Protein AF-A0A0R1JIG8-F1 (afdb_monomer_lite)

Secondary structure (DSSP, 8-state):
---HHHHHHHHTTSSPPPHHHHHHHHHHTT--HHHHHHHHHTT---PPPPHHHHHHHHHHHHHHHH-TTPPPPHHHHHHHHHHHHH-S---HHHHHHHHHHHTTS-HHHHHHHHHHHHHHHHTTTTSHHHHHHHHHHHHHHHHHHHHTT-HHHHHHHHHHHTTT--SHHHHHHHHHHHHTTSSS-HHHHHHHHHHHHHHHHHTT-HHHHHHHHHHHHHHHHHTT---S--HHHHHHHHHHHHHS-TTHHHHTT--GGGSTTHHHHHTT--GGGGTT------

Sequence (282 aa):
MLSARQAIRVENGTSELKARDLIPILARLGLTPNEFQAQLSNNLSFKPLTAPEILAGQAVLRKLSRWVDWALTSAEIAALKHYALAASALSIQEILQMQLASTRLDPVSGAIVRKRLVRDLQVYQDAPGYREAMFSLITNNAYSEAFAGHVVAAKAAFDQAHQYVHDGYAALQLVFNQALLADSPAGALYQETEPFVFGVWRLGERHLADGLIDNRRHILMGRKIHPRWLPEEIGALARLNASAPPAALPEAGLDWASFPGLREALGTHSLTDYLQAEPKLG

pLDDT: mean 85.27, std 8.9, range [47.66, 97.19]

Structure (mmCIF, N/CA/C/O backbone):
data_AF-A0A0R1JIG8-F1
#
_entry.id   AF-A0A0R1JIG8-F1
#
loop_
_atom_site.group_PDB
_atom_site.id
_atom_site.type_symbol
_atom_site.label_atom_id
_atom_site.label_alt_id
_atom_site.label_comp_id
_atom_site.label_asym_id
_atom_site.label_entity_id
_atom_site.label_seq_id
_atom_site.pdbx_PDB_ins_code
_atom_site.Cartn_x
_atom_site.Cartn_y
_atom_site.Cartn_z
_atom_site.occupancy
_atom_site.B_iso_or_equiv
_atom_site.auth_seq_id
_atom_site.auth_comp_id
_atom_site.auth_asym_id
_atom_site.auth_atom_id
_atom_site.pdbx_PDB_model_num
ATOM 1 N N . MET A 1 1 ? 27.154 -18.199 -24.338 1.00 66.50 1 MET A N 1
ATOM 2 C CA . MET A 1 1 ? 26.913 -16.742 -24.220 1.00 66.50 1 MET A CA 1
ATOM 3 C C . MET A 1 1 ? 27.326 -16.080 -25.521 1.00 66.50 1 MET A C 1
ATOM 5 O O . MET A 1 1 ? 28.308 -16.526 -26.102 1.00 66.50 1 MET A O 1
ATOM 9 N N . LEU A 1 2 ? 26.591 -15.060 -25.972 1.00 79.62 2 LEU A N 1
ATOM 10 C CA . LEU A 1 2 ? 26.942 -14.288 -27.169 1.00 79.62 2 LEU A CA 1
ATOM 11 C C . LEU A 1 2 ? 28.273 -13.549 -26.973 1.00 79.62 2 LEU A C 1
ATOM 13 O O . LEU A 1 2 ? 28.564 -13.070 -25.877 1.00 79.62 2 LEU A O 1
ATOM 17 N N . SER A 1 3 ? 29.062 -13.427 -28.040 1.00 85.50 3 SER A N 1
ATOM 18 C CA . SER A 1 3 ? 30.178 -12.471 -28.073 1.00 85.50 3 SER A CA 1
ATOM 19 C C . SER A 1 3 ? 29.657 -11.028 -28.133 1.00 85.50 3 SER A C 1
ATOM 21 O O . SER A 1 3 ? 28.561 -10.790 -28.640 1.00 85.50 3 SER A O 1
ATOM 23 N N . ALA A 1 4 ? 30.456 -10.049 -27.695 1.00 82.25 4 ALA A N 1
ATOM 24 C CA . ALA A 1 4 ? 30.073 -8.630 -27.729 1.00 82.25 4 ALA A CA 1
ATOM 25 C C . ALA A 1 4 ? 29.650 -8.161 -29.135 1.00 82.25 4 ALA A C 1
ATOM 27 O O . ALA A 1 4 ? 28.634 -7.494 -29.303 1.00 82.25 4 ALA A O 1
ATOM 28 N N . ARG A 1 5 ? 30.377 -8.591 -30.175 1.00 83.75 5 ARG A N 1
ATOM 29 C CA . ARG A 1 5 ? 30.047 -8.269 -31.572 1.00 83.75 5 ARG A CA 1
ATOM 30 C C . ARG A 1 5 ? 28.720 -8.889 -32.022 1.00 83.75 5 ARG A C 1
ATOM 32 O O . ARG A 1 5 ? 28.006 -8.276 -32.807 1.00 83.75 5 ARG A O 1
ATOM 39 N N . GLN A 1 6 ? 28.392 -10.095 -31.557 1.00 82.88 6 GLN A N 1
ATOM 40 C CA . GLN A 1 6 ? 27.105 -10.731 -31.854 1.00 82.88 6 GLN A CA 1
ATOM 41 C C . GLN A 1 6 ? 25.955 -10.062 -31.102 1.00 82.88 6 GLN A C 1
ATOM 43 O O . GLN A 1 6 ? 24.910 -9.861 -31.707 1.00 82.88 6 GLN A O 1
ATOM 48 N N . ALA A 1 7 ? 26.155 -9.669 -29.841 1.00 81.94 7 ALA A N 1
ATOM 49 C CA . ALA A 1 7 ? 25.157 -8.931 -29.066 1.00 81.94 7 ALA A CA 1
ATOM 50 C C . ALA A 1 7 ? 24.771 -7.613 -29.760 1.00 81.94 7 ALA A C 1
ATOM 52 O O . ALA A 1 7 ? 23.600 -7.417 -30.062 1.00 81.94 7 ALA A O 1
ATOM 53 N N . ILE A 1 8 ? 25.759 -6.802 -30.165 1.00 78.12 8 ILE A N 1
ATOM 54 C CA . ILE A 1 8 ? 25.530 -5.554 -30.923 1.00 78.12 8 ILE A CA 1
ATOM 55 C C . ILE A 1 8 ? 24.735 -5.815 -32.209 1.00 78.12 8 ILE A C 1
ATOM 57 O O . ILE A 1 8 ? 23.849 -5.050 -32.584 1.00 78.12 8 ILE A O 1
ATOM 61 N N . ARG A 1 9 ? 25.051 -6.899 -32.928 1.00 80.88 9 ARG A N 1
ATOM 62 C CA . ARG A 1 9 ? 24.343 -7.231 -34.169 1.00 80.88 9 ARG A CA 1
ATOM 63 C C . ARG A 1 9 ? 22.894 -7.643 -33.928 1.00 80.88 9 ARG A C 1
ATOM 65 O O . ARG A 1 9 ? 22.049 -7.272 -34.739 1.00 80.88 9 ARG A O 1
ATOM 72 N N . VAL A 1 10 ? 22.633 -8.397 -32.861 1.00 84.12 10 VAL A N 1
ATOM 73 C CA . VAL A 1 10 ? 21.282 -8.794 -32.442 1.00 84.12 10 VAL A CA 1
ATOM 74 C C . VAL A 1 10 ? 20.471 -7.563 -32.034 1.00 84.12 10 VAL A C 1
ATOM 76 O O . VAL A 1 10 ? 19.366 -7.389 -32.532 1.00 84.12 10 VAL A O 1
ATOM 79 N N . GLU A 1 11 ? 21.037 -6.671 -31.217 1.00 75.88 11 GLU A N 1
ATOM 80 C CA . GLU A 1 11 ? 20.379 -5.428 -30.778 1.00 75.88 11 GLU A CA 1
ATOM 81 C C . GLU A 1 11 ? 20.022 -4.501 -31.950 1.00 75.88 11 GLU A C 1
ATOM 83 O O . GLU A 1 11 ? 18.958 -3.891 -31.956 1.00 75.88 11 GLU A O 1
ATOM 88 N N . ASN A 1 12 ? 20.863 -4.454 -32.988 1.00 78.44 12 ASN A N 1
ATOM 89 C CA . ASN A 1 12 ? 20.604 -3.674 -34.203 1.00 78.44 12 ASN A CA 1
ATOM 90 C C . ASN A 1 12 ? 19.676 -4.374 -35.218 1.00 78.44 12 ASN A C 1
ATOM 92 O O . ASN A 1 12 ? 19.516 -3.879 -36.332 1.00 78.44 12 ASN A O 1
ATOM 96 N N . GLY A 1 13 ? 19.131 -5.556 -34.908 1.00 78.00 13 GLY A N 1
ATOM 97 C CA . GLY A 1 13 ? 18.287 -6.321 -35.838 1.00 78.00 13 GLY A CA 1
ATOM 98 C C . GLY A 1 13 ? 19.031 -6.895 -37.054 1.00 78.00 13 GLY A C 1
ATOM 99 O O . GLY A 1 13 ? 18.414 -7.301 -38.032 1.00 78.00 13 GLY A O 1
ATOM 100 N N . THR A 1 14 ? 20.367 -6.946 -37.013 1.00 84.31 14 THR A N 1
ATOM 101 C CA . THR A 1 14 ? 21.237 -7.402 -38.125 1.00 84.31 14 THR A CA 1
ATOM 102 C C . THR A 1 14 ? 21.712 -8.856 -37.982 1.00 84.31 14 THR A C 1
ATOM 104 O O . THR A 1 14 ? 22.592 -9.325 -38.720 1.00 84.31 14 THR A O 1
ATOM 107 N N . SER A 1 15 ? 21.194 -9.568 -36.981 1.00 84.44 15 SER A N 1
ATOM 108 C CA . SER A 1 15 ? 21.438 -10.988 -36.740 1.00 84.44 15 SER A CA 1
ATOM 109 C C . SER A 1 15 ? 20.243 -11.599 -36.027 1.00 84.44 15 SER A C 1
ATOM 111 O O . SER A 1 15 ? 19.740 -11.027 -35.065 1.00 84.44 15 SER A O 1
ATOM 113 N N . GLU A 1 16 ? 19.850 -12.799 -36.444 1.00 79.81 16 GLU A N 1
ATOM 114 C CA . GLU A 1 16 ? 18.838 -13.576 -35.736 1.00 79.81 16 GLU A CA 1
ATOM 115 C C . GLU A 1 16 ? 19.390 -14.120 -34.415 1.00 79.81 16 GLU A C 1
ATOM 117 O O . GLU A 1 16 ? 20.556 -14.527 -34.318 1.00 79.81 16 GLU A O 1
ATOM 122 N N . LEU A 1 17 ? 18.531 -14.144 -33.397 1.00 81.88 17 LEU A N 1
ATOM 123 C CA . LEU A 1 17 ? 18.808 -14.748 -32.102 1.00 81.88 17 LEU A CA 1
ATOM 124 C C . LEU A 1 17 ? 18.132 -16.120 -32.040 1.00 81.88 17 LEU A C 1
ATOM 126 O O . LEU A 1 17 ? 16.928 -16.242 -32.250 1.00 81.88 17 LEU A O 1
ATOM 130 N N . LYS A 1 18 ? 18.894 -17.174 -31.734 1.00 81.69 18 LYS A N 1
ATOM 131 C CA . LYS A 1 18 ? 18.316 -18.516 -31.581 1.00 81.69 18 LYS A CA 1
ATOM 132 C C . LYS A 1 18 ? 17.452 -18.570 -30.321 1.00 81.69 18 LYS A C 1
ATOM 134 O O . LYS A 1 18 ? 17.869 -18.083 -29.274 1.00 81.69 18 LYS A O 1
ATOM 139 N N . ALA A 1 19 ? 16.321 -19.277 -30.377 1.00 74.00 19 ALA A N 1
ATOM 140 C CA . ALA A 1 19 ? 15.414 -19.442 -29.233 1.00 74.00 19 ALA A CA 1
ATOM 141 C C . ALA A 1 19 ? 16.119 -19.967 -27.961 1.00 74.00 19 ALA A C 1
ATOM 143 O O . ALA A 1 19 ? 15.848 -19.501 -26.858 1.00 74.00 19 ALA A O 1
ATOM 144 N N . ARG A 1 20 ? 17.098 -20.874 -28.118 1.00 80.88 20 ARG A N 1
ATOM 145 C CA . ARG A 1 20 ? 17.917 -21.399 -27.005 1.00 80.88 20 ARG A CA 1
ATOM 146 C C . ARG A 1 20 ? 18.757 -20.332 -26.292 1.00 80.88 20 ARG A C 1
ATOM 148 O O . ARG A 1 20 ? 19.081 -20.491 -25.122 1.00 80.88 20 ARG A O 1
ATOM 155 N N . ASP A 1 21 ? 19.153 -19.288 -27.017 1.00 83.50 21 ASP A N 1
ATOM 156 C CA . ASP A 1 21 ? 20.008 -18.211 -26.523 1.00 83.50 21 ASP A CA 1
ATOM 157 C C . ASP A 1 21 ? 19.160 -17.050 -25.966 1.00 83.50 21 ASP A C 1
ATOM 159 O O . ASP A 1 21 ? 19.649 -16.286 -25.138 1.00 83.50 21 ASP A O 1
ATOM 163 N N . LEU A 1 22 ? 17.876 -16.967 -26.344 1.00 83.75 22 LEU A N 1
ATOM 164 C CA . LEU A 1 22 ? 16.924 -15.963 -25.864 1.00 83.75 22 LEU A CA 1
ATOM 165 C C . LEU A 1 22 ? 16.594 -16.129 -24.375 1.00 83.75 22 LEU A C 1
ATOM 167 O O . LEU A 1 22 ? 16.710 -15.164 -23.627 1.00 83.75 22 LEU A O 1
ATOM 171 N N . ILE A 1 23 ? 16.241 -17.334 -23.913 1.00 83.94 23 ILE A N 1
ATOM 172 C CA . ILE A 1 23 ? 15.823 -17.539 -22.511 1.00 83.94 23 ILE A CA 1
ATOM 173 C C . ILE A 1 23 ? 16.905 -17.112 -21.498 1.00 83.94 23 ILE A C 1
ATOM 175 O O . ILE A 1 23 ? 16.584 -16.356 -20.579 1.00 83.94 23 ILE A O 1
ATOM 179 N N . PRO A 1 24 ? 18.191 -17.491 -21.650 1.00 83.12 24 PRO A N 1
ATOM 180 C CA . PRO A 1 24 ? 19.246 -17.021 -20.750 1.00 83.12 24 PRO A CA 1
ATOM 181 C C . PRO A 1 24 ? 19.479 -15.504 -20.788 1.00 83.12 24 PRO A C 1
ATOM 183 O O . PRO A 1 24 ? 19.956 -14.941 -19.803 1.00 83.12 24 PRO A O 1
ATOM 186 N N . ILE A 1 25 ? 19.187 -14.842 -21.913 1.00 83.31 25 ILE A N 1
ATOM 187 C CA . ILE A 1 25 ? 19.275 -13.380 -22.034 1.00 83.31 25 ILE A CA 1
ATOM 188 C C . ILE A 1 25 ? 18.121 -12.733 -21.272 1.00 83.31 25 ILE A C 1
ATOM 190 O O . ILE A 1 25 ? 18.372 -11.869 -20.436 1.00 83.31 25 ILE A O 1
ATOM 194 N N . LEU A 1 26 ? 16.888 -13.201 -21.483 1.00 81.75 26 LEU A N 1
ATOM 195 C CA . LEU A 1 26 ? 15.710 -12.711 -20.765 1.00 81.75 26 LEU A CA 1
ATOM 196 C C . LEU A 1 26 ? 15.874 -12.862 -19.247 1.00 81.75 26 LEU A C 1
ATOM 198 O O . LEU A 1 26 ? 15.679 -11.898 -18.514 1.00 81.75 26 LEU A O 1
ATOM 202 N N . ALA A 1 27 ? 16.379 -14.009 -18.782 1.00 78.62 27 ALA A N 1
ATOM 203 C CA . ALA A 1 27 ? 16.652 -14.238 -17.363 1.00 78.62 27 ALA A CA 1
ATOM 204 C C . ALA A 1 27 ? 17.642 -13.220 -16.763 1.00 78.62 27 ALA A C 1
ATOM 206 O O . ALA A 1 27 ? 17.489 -12.811 -15.616 1.00 78.62 27 ALA A O 1
ATOM 207 N N . ARG A 1 28 ? 18.649 -12.772 -17.527 1.00 75.00 28 ARG A N 1
ATOM 208 C CA . ARG A 1 28 ? 19.587 -11.726 -17.071 1.00 75.00 28 ARG A CA 1
ATOM 209 C C . ARG A 1 28 ? 18.993 -10.334 -17.061 1.00 75.00 28 ARG A C 1
ATOM 211 O O . ARG A 1 28 ? 19.438 -9.502 -16.280 1.00 75.00 28 ARG A O 1
ATOM 218 N N . LEU A 1 29 ? 18.034 -10.094 -17.943 1.00 72.50 29 LEU A N 1
ATOM 219 C CA . LEU A 1 29 ? 17.264 -8.861 -17.986 1.00 72.50 29 LEU A CA 1
ATOM 220 C C . LEU A 1 29 ? 16.134 -8.860 -16.944 1.00 72.50 29 LEU A C 1
ATOM 222 O O . LEU A 1 29 ? 15.432 -7.864 -16.827 1.00 72.50 29 LEU A O 1
ATOM 226 N N . GLY A 1 30 ? 15.955 -9.953 -16.189 1.00 71.44 30 GLY A N 1
ATOM 227 C CA . GLY A 1 30 ? 14.846 -10.094 -15.247 1.00 71.44 30 GLY A CA 1
ATOM 228 C C . GLY A 1 30 ? 13.483 -10.138 -15.941 1.00 71.44 30 GLY A C 1
ATOM 229 O O . GLY A 1 30 ? 12.494 -9.725 -15.347 1.00 71.44 30 GLY A O 1
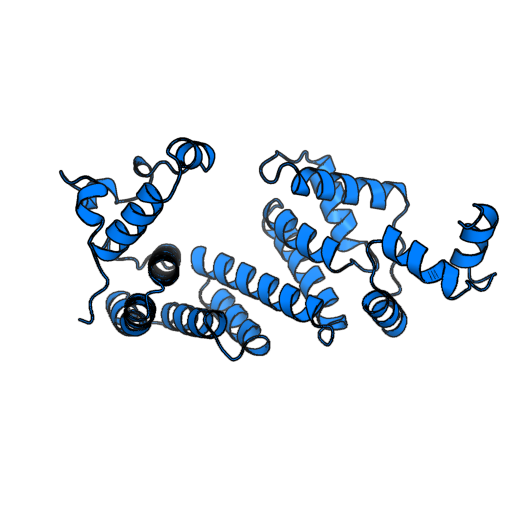ATOM 230 N N . LEU A 1 31 ? 13.442 -10.595 -17.197 1.00 73.75 31 LEU A N 1
ATOM 231 C CA . LEU A 1 31 ? 12.231 -10.728 -18.001 1.00 73.75 31 LEU A CA 1
ATOM 232 C C . LEU A 1 31 ? 11.863 -12.202 -18.167 1.00 73.75 31 LEU A C 1
ATOM 234 O O . LEU A 1 31 ? 12.701 -13.060 -18.454 1.00 73.75 31 LEU A O 1
ATOM 238 N N . THR A 1 32 ? 10.581 -12.496 -18.042 1.00 77.81 32 THR A N 1
ATOM 239 C CA . THR A 1 32 ? 9.978 -13.768 -18.428 1.00 77.81 32 THR A CA 1
ATOM 240 C C . THR A 1 32 ? 9.659 -13.777 -19.929 1.00 77.81 32 THR A C 1
ATOM 242 O O . THR A 1 32 ? 9.512 -12.721 -20.552 1.00 77.81 32 THR A O 1
ATOM 245 N N . PRO A 1 33 ? 9.507 -14.961 -20.553 1.00 81.12 33 PRO A N 1
ATOM 246 C CA . PRO A 1 33 ? 9.085 -15.049 -21.952 1.00 81.12 33 PRO A CA 1
ATOM 247 C C . PRO A 1 33 ? 7.748 -14.349 -22.231 1.00 81.12 33 PRO A C 1
ATOM 249 O O . PRO A 1 33 ? 7.607 -13.700 -23.264 1.00 81.12 33 PRO A O 1
ATOM 252 N N . ASN A 1 34 ? 6.794 -14.431 -21.298 1.00 76.81 34 ASN A N 1
ATOM 253 C CA . ASN A 1 34 ? 5.486 -13.786 -21.432 1.00 76.81 34 ASN A CA 1
ATOM 254 C C . ASN A 1 34 ? 5.606 -12.257 -21.397 1.00 76.81 34 ASN A C 1
ATOM 256 O O . ASN A 1 34 ? 4.983 -11.580 -22.209 1.00 76.81 34 ASN A O 1
ATOM 260 N N . GLU A 1 35 ? 6.445 -11.719 -20.508 1.00 73.81 35 GLU A N 1
ATOM 261 C CA . GLU A 1 35 ? 6.748 -10.283 -20.454 1.00 73.81 35 GLU A CA 1
ATOM 262 C C . GLU A 1 35 ? 7.384 -9.791 -21.746 1.00 73.81 35 GLU A C 1
ATOM 264 O O . GLU A 1 35 ? 6.956 -8.787 -22.308 1.00 73.81 35 GLU A O 1
ATOM 269 N N . PHE A 1 36 ? 8.374 -10.526 -22.247 1.00 79.75 36 PHE A N 1
ATOM 270 C CA . PHE A 1 36 ? 9.049 -10.187 -23.492 1.00 79.75 36 PHE A CA 1
ATOM 271 C C . PHE A 1 36 ? 8.088 -10.205 -24.690 1.00 79.75 36 PHE A C 1
ATOM 273 O O . PHE A 1 36 ? 8.064 -9.262 -25.481 1.00 79.75 36 PHE A O 1
ATOM 280 N N . GLN A 1 37 ? 7.249 -11.239 -24.799 1.00 78.50 37 GLN A N 1
ATOM 281 C CA . GLN A 1 37 ? 6.212 -11.341 -25.829 1.00 78.50 37 GLN A CA 1
ATOM 282 C C . GLN A 1 37 ? 5.239 -10.157 -25.758 1.00 78.50 37 GLN A C 1
ATOM 284 O O . GLN A 1 37 ? 4.884 -9.572 -26.786 1.00 78.50 37 GLN A O 1
ATOM 289 N N . ALA A 1 38 ? 4.813 -9.789 -24.551 1.00 73.19 38 ALA A N 1
ATOM 290 C CA . ALA A 1 38 ? 3.875 -8.699 -24.357 1.00 73.19 38 ALA A CA 1
ATOM 291 C C . ALA A 1 38 ? 4.517 -7.334 -24.661 1.00 73.19 38 ALA A C 1
ATOM 293 O O . ALA A 1 38 ? 3.883 -6.494 -25.298 1.00 73.19 38 ALA A O 1
ATOM 294 N N . GLN A 1 39 ? 5.783 -7.119 -24.286 1.00 74.81 39 GLN A N 1
ATOM 295 C CA . GLN A 1 39 ? 6.545 -5.909 -24.624 1.00 74.81 39 GLN A CA 1
ATOM 296 C C . GLN A 1 39 ? 6.718 -5.748 -26.140 1.00 74.81 39 GLN A C 1
ATOM 298 O O . GLN A 1 39 ? 6.481 -4.663 -26.671 1.00 74.81 39 GLN A O 1
ATOM 303 N N . LEU A 1 40 ? 7.069 -6.831 -26.845 1.00 75.94 40 LEU A N 1
ATOM 304 C CA . LEU A 1 40 ? 7.179 -6.841 -28.307 1.00 75.94 40 LEU A CA 1
ATOM 305 C C . LEU A 1 40 ? 5.850 -6.502 -28.989 1.00 75.94 40 LEU A C 1
ATOM 307 O O . LEU A 1 40 ? 5.821 -5.713 -29.928 1.00 75.94 40 LEU A O 1
ATOM 311 N N . SER A 1 41 ? 4.746 -7.078 -28.508 1.00 73.69 41 SER A N 1
ATOM 312 C CA . SER A 1 41 ? 3.421 -6.918 -29.126 1.00 73.69 41 SER A CA 1
ATOM 313 C C . SER A 1 41 ? 2.871 -5.492 -29.008 1.00 73.69 41 SER A C 1
ATOM 315 O O . SER A 1 41 ? 2.057 -5.078 -29.828 1.00 73.69 41 SER A O 1
ATOM 317 N N . ASN A 1 42 ? 3.328 -4.730 -28.011 1.00 69.50 42 ASN A N 1
ATOM 318 C CA . ASN A 1 42 ? 2.818 -3.394 -27.709 1.00 69.50 42 ASN A CA 1
ATOM 319 C C . ASN A 1 42 ? 3.669 -2.242 -28.276 1.00 69.50 42 ASN A C 1
ATOM 321 O O . ASN A 1 42 ? 3.362 -1.084 -27.999 1.00 69.50 42 ASN A O 1
ATOM 325 N N . ASN A 1 43 ? 4.703 -2.527 -29.087 1.00 61.34 43 ASN A N 1
ATOM 326 C CA . ASN A 1 43 ? 5.483 -1.538 -29.857 1.00 61.34 43 ASN A CA 1
ATOM 327 C C . ASN A 1 43 ? 5.843 -0.258 -29.071 1.00 61.34 43 ASN A C 1
ATOM 329 O O . ASN A 1 43 ? 5.704 0.865 -29.565 1.00 61.34 43 ASN A O 1
ATOM 333 N N . LEU A 1 44 ? 6.310 -0.415 -27.829 1.00 59.22 44 LEU A N 1
ATOM 334 C CA . LEU A 1 44 ? 6.680 0.712 -26.974 1.00 59.22 44 LEU A CA 1
ATOM 335 C C . LEU A 1 44 ? 7.982 1.358 -27.473 1.00 59.22 44 LEU A C 1
ATOM 337 O O . LEU A 1 44 ? 9.082 1.057 -27.013 1.00 59.22 44 LEU A O 1
ATOM 341 N N . SER A 1 45 ? 7.849 2.259 -28.445 1.00 47.66 45 SER A N 1
ATOM 342 C CA . SER A 1 45 ? 8.950 3.041 -28.996 1.00 47.66 45 SER A CA 1
ATOM 343 C C . SER A 1 45 ? 9.209 4.253 -28.101 1.00 47.66 45 SER A C 1
ATOM 345 O O . SER A 1 45 ? 8.551 5.286 -28.218 1.00 47.66 45 SER A O 1
ATOM 347 N N . PHE A 1 46 ? 10.179 4.133 -27.199 1.00 54.12 46 PHE A N 1
ATOM 348 C CA . PHE A 1 46 ? 10.674 5.247 -26.389 1.00 54.12 46 PHE A CA 1
ATOM 349 C C . PHE A 1 46 ? 12.162 5.463 -26.630 1.00 54.12 46 PHE A C 1
ATOM 351 O O . PHE A 1 46 ? 12.872 4.559 -27.068 1.00 54.12 46 PHE A O 1
ATOM 358 N N . LYS A 1 47 ? 12.638 6.677 -26.333 1.00 60.16 47 LYS A N 1
ATOM 359 C CA . LYS A 1 47 ? 14.065 6.995 -26.381 1.00 60.16 47 LYS A CA 1
ATOM 360 C C . LYS A 1 47 ? 14.802 6.039 -25.431 1.00 60.16 47 LYS A C 1
ATOM 362 O O . LYS A 1 47 ? 14.538 6.100 -24.232 1.00 60.16 47 LYS A O 1
ATOM 367 N N . PRO A 1 48 ? 15.697 5.171 -25.931 1.00 66.75 48 PRO A N 1
ATOM 368 C CA . PRO A 1 48 ? 16.402 4.237 -25.073 1.00 66.75 48 PRO A CA 1
ATOM 369 C C . PRO A 1 48 ? 17.284 5.017 -24.098 1.00 66.75 48 PRO A C 1
ATOM 371 O O . PRO A 1 48 ? 18.007 5.937 -24.493 1.00 66.75 48 PRO A O 1
ATOM 374 N N . LEU A 1 49 ? 17.202 4.649 -22.822 1.00 75.75 49 LEU A N 1
ATOM 375 C CA . LEU A 1 49 ? 18.165 5.086 -21.823 1.00 75.75 49 LEU A CA 1
ATOM 376 C C . LEU A 1 49 ? 19.557 4.576 -22.204 1.00 75.75 49 LEU A C 1
ATOM 378 O O . LEU A 1 49 ? 19.721 3.463 -22.707 1.00 75.75 49 LEU A O 1
ATOM 382 N N . THR A 1 50 ? 20.575 5.383 -21.937 1.00 80.75 50 THR A N 1
ATOM 383 C CA . THR A 1 50 ? 21.967 4.950 -22.043 1.00 80.75 50 THR A CA 1
ATOM 384 C C . THR A 1 50 ? 22.292 3.945 -20.932 1.00 80.75 50 THR A C 1
ATOM 386 O O . THR A 1 50 ? 21.696 3.969 -19.852 1.00 80.75 50 THR A O 1
ATOM 389 N N . ALA A 1 51 ? 23.275 3.068 -21.159 1.00 78.50 51 ALA A N 1
ATOM 390 C CA . ALA A 1 51 ? 23.696 2.094 -20.147 1.00 78.50 51 ALA A CA 1
ATOM 391 C C . ALA A 1 51 ? 24.049 2.732 -18.780 1.00 78.50 51 ALA A C 1
ATOM 393 O O . ALA A 1 51 ? 23.628 2.184 -17.761 1.00 78.50 51 ALA A O 1
ATOM 394 N N . PRO A 1 52 ? 24.737 3.892 -18.705 1.00 85.62 52 PRO A N 1
ATOM 395 C CA . PRO A 1 52 ? 24.960 4.580 -17.433 1.00 85.62 52 PRO A CA 1
ATOM 396 C C . PRO A 1 52 ? 23.671 5.001 -16.716 1.00 85.62 52 PRO A C 1
ATOM 398 O O . PRO A 1 52 ? 23.581 4.857 -15.499 1.00 85.62 52 PRO A O 1
ATOM 401 N N . GLU A 1 53 ? 22.663 5.485 -17.448 1.00 85.25 53 GLU A N 1
ATOM 402 C CA . GLU A 1 53 ? 21.381 5.905 -16.865 1.00 85.25 53 GLU A CA 1
ATOM 403 C C . GLU A 1 53 ? 20.597 4.709 -16.309 1.00 85.25 53 GLU A C 1
ATOM 405 O O . GLU A 1 53 ? 20.055 4.787 -15.204 1.00 85.25 53 GLU A O 1
ATOM 410 N N . ILE A 1 54 ? 20.599 3.580 -17.029 1.00 82.69 54 ILE A N 1
ATOM 411 C CA . ILE A 1 54 ? 20.006 2.318 -16.559 1.00 82.69 54 ILE A CA 1
ATOM 412 C C . ILE A 1 54 ? 20.708 1.851 -15.281 1.00 82.69 54 ILE A C 1
ATOM 414 O O . ILE A 1 54 ? 20.061 1.566 -14.273 1.00 82.69 54 ILE A O 1
ATOM 418 N N . LEU A 1 55 ? 22.044 1.810 -15.296 1.00 84.75 55 LEU A N 1
ATOM 419 C CA . LEU A 1 55 ? 22.836 1.353 -14.156 1.00 84.75 55 LEU A CA 1
ATOM 420 C C . LEU A 1 55 ? 22.631 2.231 -12.919 1.00 84.75 55 LEU A C 1
ATOM 422 O O . LEU A 1 55 ? 22.560 1.689 -11.815 1.00 84.75 55 LEU A O 1
ATOM 426 N N . ALA A 1 56 ? 22.509 3.549 -13.092 1.00 87.88 56 ALA A N 1
ATOM 427 C CA . ALA A 1 56 ? 22.247 4.479 -12.000 1.00 87.88 56 ALA A CA 1
ATOM 428 C C . ALA A 1 56 ? 20.883 4.212 -11.344 1.00 87.88 56 ALA A C 1
ATOM 430 O O . ALA A 1 56 ? 20.821 4.027 -10.129 1.00 87.88 56 ALA A O 1
ATOM 431 N N . GLY A 1 57 ? 19.808 4.106 -12.134 1.00 87.81 57 GLY A N 1
ATOM 432 C CA . GLY A 1 57 ? 18.472 3.787 -11.618 1.00 87.81 57 GLY A CA 1
ATOM 433 C C . GLY A 1 57 ? 18.423 2.432 -10.910 1.00 87.81 57 GLY A C 1
ATOM 434 O O . GLY A 1 57 ? 17.975 2.329 -9.766 1.00 87.81 57 GLY A O 1
ATOM 435 N N . GLN A 1 58 ? 18.980 1.395 -11.540 1.00 86.56 58 GLN A N 1
ATOM 436 C CA . GLN A 1 58 ? 19.032 0.054 -10.957 1.00 86.56 58 GLN A CA 1
ATOM 437 C C . GLN A 1 58 ? 19.906 -0.023 -9.698 1.00 86.56 58 GLN A C 1
ATOM 439 O O . GLN A 1 58 ? 19.626 -0.824 -8.807 1.00 86.56 58 GLN A O 1
ATOM 444 N N . ALA A 1 59 ? 20.969 0.780 -9.589 1.00 87.25 59 ALA A N 1
ATOM 445 C CA . ALA A 1 59 ? 21.776 0.841 -8.373 1.00 87.25 59 ALA A CA 1
ATOM 446 C C . ALA A 1 59 ? 20.962 1.375 -7.187 1.00 87.25 59 ALA A C 1
ATOM 448 O O . ALA A 1 59 ? 21.044 0.802 -6.100 1.00 87.25 59 ALA A O 1
ATOM 449 N N . VAL A 1 60 ? 20.129 2.398 -7.409 1.00 88.56 60 VAL A N 1
ATOM 450 C CA . VAL A 1 60 ? 19.222 2.932 -6.382 1.00 88.56 60 VAL A CA 1
ATOM 451 C C . VAL A 1 60 ? 18.165 1.898 -5.992 1.00 88.56 60 VAL A C 1
ATOM 453 O O . VAL A 1 60 ? 17.972 1.648 -4.804 1.00 88.56 60 VAL A O 1
ATOM 456 N N . LEU A 1 61 ? 17.535 1.227 -6.963 1.00 87.62 61 LEU A N 1
ATOM 457 C CA . LEU A 1 61 ? 16.564 0.161 -6.676 1.00 87.62 61 LEU A CA 1
ATOM 458 C C . LEU A 1 61 ? 17.195 -0.998 -5.887 1.00 87.62 61 LEU A C 1
ATOM 460 O O . LEU A 1 61 ? 16.623 -1.464 -4.901 1.00 87.62 61 LEU A O 1
ATOM 464 N N . ARG A 1 62 ? 18.415 -1.422 -6.247 1.00 85.31 62 ARG A N 1
ATOM 465 C CA . ARG A 1 62 ? 19.162 -2.446 -5.496 1.00 85.31 62 ARG A CA 1
ATOM 466 C C . ARG A 1 62 ? 19.500 -1.994 -4.077 1.00 85.31 62 ARG A C 1
ATOM 468 O O . ARG A 1 62 ? 19.384 -2.798 -3.155 1.00 85.31 62 ARG A O 1
ATOM 475 N N . LYS A 1 63 ? 19.897 -0.733 -3.888 1.00 85.25 63 LYS A N 1
ATOM 476 C CA . LYS A 1 63 ? 20.143 -0.149 -2.562 1.00 85.25 63 LYS A CA 1
ATOM 477 C C . LYS A 1 63 ? 18.885 -0.240 -1.696 1.00 85.25 63 LYS A C 1
ATOM 479 O O . LYS A 1 63 ? 18.952 -0.803 -0.609 1.00 85.25 63 LYS A O 1
ATOM 484 N N . LEU A 1 64 ? 17.741 0.204 -2.216 1.00 84.19 64 LEU A N 1
ATOM 485 C CA . LEU A 1 64 ? 16.458 0.156 -1.506 1.00 84.19 64 LEU A CA 1
ATOM 486 C C . LEU A 1 64 ? 15.970 -1.273 -1.238 1.00 84.19 64 LEU A C 1
ATOM 488 O O . LEU A 1 64 ? 15.376 -1.523 -0.199 1.00 84.19 64 LEU A O 1
ATOM 492 N N . SER A 1 65 ? 16.264 -2.231 -2.123 1.00 79.62 65 SER A N 1
ATOM 493 C CA . SER A 1 65 ? 15.924 -3.644 -1.886 1.00 79.62 65 SER A CA 1
ATOM 494 C C . SER A 1 65 ? 16.697 -4.279 -0.723 1.00 79.62 65 SER A C 1
ATOM 496 O O . SER A 1 65 ? 16.264 -5.291 -0.183 1.00 79.62 65 SER A O 1
ATOM 498 N N . ARG A 1 66 ? 17.853 -3.708 -0.353 1.00 80.75 66 ARG A N 1
ATOM 499 C CA . ARG A 1 66 ? 18.687 -4.178 0.764 1.00 80.75 66 ARG A CA 1
ATOM 500 C C . ARG A 1 66 ? 18.461 -3.373 2.038 1.00 80.75 66 ARG A C 1
ATOM 502 O O . ARG A 1 66 ? 18.512 -3.944 3.120 1.00 80.75 66 ARG A O 1
ATOM 509 N N . TRP A 1 67 ? 18.227 -2.072 1.897 1.00 80.75 67 TRP A N 1
ATOM 510 C CA . TRP A 1 67 ? 18.057 -1.125 2.995 1.00 80.75 67 TRP A CA 1
ATOM 511 C C . TRP A 1 67 ? 16.898 -0.182 2.657 1.00 80.75 67 TRP A C 1
ATOM 513 O O . TRP A 1 67 ? 17.089 0.865 2.034 1.00 80.75 67 TRP A O 1
ATOM 523 N N . VAL A 1 68 ? 15.681 -0.603 3.010 1.00 75.88 68 VAL A N 1
ATOM 524 C CA . VAL A 1 68 ? 14.421 0.064 2.624 1.00 75.88 68 VAL A CA 1
ATOM 525 C C . VAL A 1 68 ? 14.319 1.486 3.190 1.00 75.88 68 VAL A C 1
ATOM 527 O O . VAL A 1 68 ? 13.754 2.381 2.561 1.00 75.88 68 VAL A O 1
ATOM 530 N N . ASP A 1 69 ? 14.894 1.708 4.365 1.00 74.00 69 ASP A N 1
ATOM 531 C CA . ASP A 1 69 ? 14.863 2.947 5.138 1.00 74.00 69 ASP A CA 1
ATOM 532 C C . ASP A 1 69 ? 16.021 3.908 4.820 1.00 74.00 69 ASP A C 1
ATOM 534 O O . ASP A 1 69 ? 15.968 5.086 5.189 1.00 74.00 69 ASP A O 1
ATOM 538 N N . TRP A 1 70 ? 17.038 3.453 4.080 1.00 81.00 70 TRP A N 1
ATOM 539 C CA . TRP A 1 70 ? 18.249 4.233 3.836 1.00 81.00 70 TRP A CA 1
ATOM 540 C C . TRP A 1 70 ? 17.954 5.559 3.119 1.00 81.00 70 TRP A C 1
ATOM 542 O O . TRP A 1 70 ? 17.168 5.636 2.168 1.00 81.00 70 TRP A O 1
ATOM 552 N N . ALA A 1 71 ? 18.614 6.631 3.561 1.00 83.88 71 ALA A N 1
ATOM 553 C CA . ALA A 1 71 ? 18.427 7.963 2.997 1.00 83.88 71 ALA A CA 1
ATOM 554 C C . ALA A 1 71 ? 18.925 8.047 1.541 1.00 83.88 71 ALA A C 1
ATOM 556 O O . ALA A 1 71 ? 20.041 7.628 1.212 1.00 83.88 71 ALA A O 1
ATOM 557 N N . LEU A 1 72 ? 18.104 8.621 0.662 1.00 86.62 72 LEU A N 1
ATOM 558 C CA . LEU A 1 72 ? 18.479 8.875 -0.726 1.00 86.62 72 LEU A CA 1
ATOM 559 C C . LEU A 1 72 ? 19.079 10.275 -0.864 1.00 86.62 72 LEU A C 1
ATOM 561 O O . LEU A 1 72 ? 18.531 11.254 -0.364 1.00 86.62 72 LEU A O 1
ATOM 565 N N . THR A 1 73 ? 20.199 10.373 -1.571 1.00 90.81 73 THR A N 1
ATOM 566 C CA . THR A 1 73 ? 20.786 11.657 -1.969 1.00 90.81 73 THR A CA 1
ATOM 567 C C . THR A 1 73 ? 19.975 12.298 -3.099 1.00 90.81 73 THR A C 1
ATOM 569 O O . THR A 1 73 ? 19.279 11.610 -3.848 1.00 90.81 73 THR A O 1
ATOM 572 N N . SER A 1 74 ? 20.117 13.611 -3.305 1.00 90.44 74 SER A N 1
ATOM 573 C CA . SER A 1 74 ? 19.446 14.314 -4.412 1.00 90.44 74 SER A CA 1
ATOM 574 C C . SER A 1 74 ? 19.791 13.731 -5.790 1.00 90.44 74 SER A C 1
ATOM 576 O O . SER A 1 74 ? 18.937 13.690 -6.673 1.00 90.44 74 SER A O 1
ATOM 578 N N . ALA A 1 75 ? 21.022 13.239 -5.970 1.00 90.38 75 ALA A N 1
ATOM 579 C CA . ALA A 1 75 ? 21.452 12.581 -7.203 1.00 90.38 75 ALA A CA 1
ATOM 580 C C . ALA A 1 75 ? 20.766 11.219 -7.400 1.00 90.38 75 ALA A C 1
ATOM 582 O O . ALA A 1 75 ? 20.334 10.905 -8.507 1.00 90.38 75 ALA A O 1
ATOM 583 N N . GLU A 1 76 ? 20.612 10.432 -6.332 1.00 90.44 76 GLU A N 1
ATOM 584 C CA . GLU A 1 76 ? 19.895 9.150 -6.373 1.00 90.44 76 GLU A CA 1
ATOM 585 C C . GLU A 1 76 ? 18.401 9.350 -6.656 1.00 90.44 76 GLU A C 1
ATOM 587 O O . GLU A 1 76 ? 17.831 8.623 -7.467 1.00 90.44 76 GLU A O 1
ATOM 592 N N . ILE A 1 77 ? 17.782 10.374 -6.060 1.00 90.44 77 ILE A N 1
ATOM 593 C CA . ILE A 1 77 ? 16.391 10.761 -6.339 1.00 90.44 77 ILE A CA 1
ATOM 594 C C . ILE A 1 77 ? 16.226 11.143 -7.817 1.00 90.44 77 ILE A C 1
ATOM 596 O O . ILE A 1 77 ? 15.303 10.666 -8.482 1.00 90.44 77 ILE A O 1
ATOM 600 N N . ALA A 1 78 ? 17.129 11.971 -8.353 1.00 89.44 78 ALA A N 1
ATOM 601 C CA . ALA A 1 78 ? 17.096 12.376 -9.755 1.00 89.44 78 ALA A CA 1
ATOM 602 C C . ALA A 1 78 ? 17.286 11.182 -10.706 1.00 89.44 78 ALA A C 1
ATOM 604 O O . ALA A 1 78 ? 16.539 11.052 -11.677 1.00 89.44 78 ALA A O 1
ATOM 605 N N . ALA A 1 79 ? 18.232 10.286 -10.406 1.00 90.44 79 ALA A N 1
ATOM 606 C CA . ALA A 1 79 ? 18.478 9.078 -11.189 1.00 90.44 79 ALA A CA 1
ATOM 607 C C . ALA A 1 79 ? 17.270 8.133 -11.180 1.00 90.44 79 ALA A C 1
ATOM 609 O O . ALA A 1 79 ? 16.864 7.648 -12.234 1.00 90.44 79 ALA A O 1
ATOM 610 N N . LEU A 1 80 ? 16.657 7.915 -10.012 1.00 90.06 80 LEU A N 1
ATOM 611 C CA . LEU A 1 80 ? 15.466 7.081 -9.867 1.00 90.06 80 LEU A CA 1
ATOM 612 C C . LEU A 1 80 ? 14.281 7.650 -10.659 1.00 90.06 80 LEU A C 1
ATOM 614 O O . LEU A 1 80 ? 13.622 6.918 -11.396 1.00 90.06 80 LEU A O 1
ATOM 618 N N . LYS A 1 81 ? 14.039 8.963 -10.552 1.00 89.31 81 LYS A N 1
ATOM 619 C CA . LYS A 1 81 ? 12.979 9.653 -11.298 1.00 89.31 81 LYS A CA 1
ATOM 620 C C . LYS A 1 81 ? 13.209 9.571 -12.805 1.00 89.31 81 LYS A C 1
ATOM 622 O O . LYS A 1 81 ? 12.279 9.263 -13.543 1.00 89.31 81 LYS A O 1
ATOM 627 N N . HIS A 1 82 ? 14.433 9.833 -13.264 1.00 88.69 82 HIS A N 1
ATOM 628 C CA . HIS A 1 82 ? 14.777 9.730 -14.682 1.00 88.69 82 HIS A CA 1
ATOM 629 C C . HIS A 1 82 ? 14.578 8.304 -15.193 1.00 88.69 82 HIS A C 1
ATOM 631 O O . HIS A 1 82 ? 13.887 8.112 -16.188 1.00 88.69 82 HIS A O 1
ATOM 637 N N . TYR A 1 83 ? 15.082 7.306 -14.463 1.00 88.25 83 TYR A N 1
ATOM 638 C CA . TYR A 1 83 ? 14.912 5.894 -14.801 1.00 88.25 83 TYR A CA 1
ATOM 639 C C . TYR A 1 83 ? 13.434 5.513 -14.939 1.00 88.25 83 TYR A C 1
ATOM 641 O O . TYR A 1 83 ? 13.021 5.007 -15.979 1.00 88.25 83 TYR A O 1
ATOM 649 N N . ALA A 1 84 ? 12.621 5.840 -13.932 1.00 86.25 84 ALA A N 1
ATOM 650 C CA . ALA A 1 84 ? 11.196 5.520 -13.907 1.00 86.25 84 ALA A CA 1
ATOM 651 C C . ALA A 1 84 ? 10.410 6.134 -15.078 1.00 86.25 84 ALA A C 1
ATOM 653 O O . ALA A 1 84 ? 9.447 5.542 -15.562 1.00 86.25 84 ALA A O 1
ATOM 654 N N . LEU A 1 85 ? 10.786 7.340 -15.515 1.00 83.31 85 LEU A N 1
ATOM 655 C CA . LEU A 1 85 ? 10.035 8.090 -16.523 1.00 83.31 85 LEU A CA 1
ATOM 656 C C . LEU A 1 85 ? 10.543 7.869 -17.949 1.00 83.31 85 LEU A C 1
ATOM 658 O O . LEU A 1 85 ? 9.742 7.942 -18.883 1.00 83.31 85 LEU A O 1
ATOM 662 N N . ALA A 1 86 ? 11.837 7.605 -18.121 1.00 80.06 86 ALA A N 1
ATOM 663 C CA . ALA A 1 86 ? 12.472 7.476 -19.428 1.00 80.06 86 ALA A CA 1
ATOM 664 C C . ALA A 1 86 ? 12.697 6.023 -19.871 1.00 80.06 86 ALA A C 1
ATOM 666 O O . ALA A 1 86 ? 12.898 5.799 -21.063 1.00 80.06 86 ALA A O 1
ATOM 667 N N . ALA A 1 87 ? 12.625 5.036 -18.968 1.00 71.69 87 ALA A N 1
ATOM 668 C CA . ALA A 1 87 ? 12.669 3.630 -19.364 1.00 71.69 87 ALA A CA 1
ATOM 669 C C . ALA A 1 87 ? 11.545 3.304 -20.365 1.00 71.69 87 ALA A C 1
ATOM 671 O O . ALA A 1 87 ? 10.416 3.797 -20.254 1.00 71.69 87 ALA A O 1
ATOM 672 N N . SER A 1 88 ? 11.861 2.480 -21.366 1.00 66.31 88 SER A N 1
ATOM 673 C CA . SER A 1 88 ? 10.918 2.082 -22.415 1.00 66.31 88 SER A CA 1
ATOM 674 C C . SER A 1 88 ? 9.853 1.123 -21.890 1.00 66.31 88 SER A C 1
ATOM 676 O O . SER A 1 88 ? 8.667 1.313 -22.149 1.00 66.31 88 SER A O 1
ATOM 678 N N . ALA A 1 89 ? 10.275 0.144 -21.096 1.00 70.62 89 ALA A N 1
ATOM 679 C CA . ALA A 1 89 ? 9.426 -0.761 -20.342 1.00 70.62 89 ALA A CA 1
ATOM 680 C C . ALA A 1 89 ? 10.152 -1.159 -19.054 1.00 70.62 89 ALA A C 1
ATOM 682 O O . ALA A 1 89 ? 11.379 -1.245 -19.038 1.00 70.62 89 ALA A O 1
ATOM 683 N N . LEU A 1 90 ? 9.384 -1.396 -17.995 1.00 76.94 90 LEU A N 1
ATOM 684 C CA . LEU A 1 90 ? 9.877 -1.966 -16.746 1.00 76.94 90 LEU A CA 1
ATOM 685 C C . LEU A 1 90 ? 9.417 -3.425 -16.664 1.00 76.94 90 LEU A C 1
ATOM 687 O O . LEU A 1 90 ? 8.281 -3.738 -17.041 1.00 76.94 90 LEU A O 1
ATOM 691 N N . SER A 1 91 ? 10.282 -4.315 -16.180 1.00 75.88 91 SER A N 1
ATOM 692 C CA . SER A 1 91 ? 9.857 -5.668 -15.799 1.00 75.88 91 SER A CA 1
ATOM 693 C C . SER A 1 91 ? 8.908 -5.612 -14.602 1.00 75.88 91 SER A C 1
ATOM 695 O O . SER A 1 91 ? 8.876 -4.614 -13.873 1.00 75.88 91 SER A O 1
ATOM 697 N N . ILE A 1 92 ? 8.153 -6.681 -14.336 1.00 78.12 92 ILE A N 1
ATOM 698 C CA . ILE A 1 92 ? 7.284 -6.715 -13.154 1.00 78.12 92 ILE A CA 1
ATOM 699 C C . ILE A 1 92 ? 8.067 -6.485 -11.855 1.00 78.12 92 ILE A C 1
ATOM 701 O O . ILE A 1 92 ? 7.615 -5.767 -10.965 1.00 78.12 92 ILE A O 1
ATOM 705 N N . GLN A 1 93 ? 9.283 -7.030 -11.772 1.00 79.62 93 GLN A N 1
ATOM 706 C CA . GLN A 1 93 ? 10.160 -6.857 -10.621 1.00 79.62 93 GLN A CA 1
ATOM 707 C C . GLN A 1 93 ? 10.552 -5.388 -10.439 1.00 79.62 93 GLN A C 1
ATOM 709 O O . GLN A 1 93 ? 10.521 -4.872 -9.322 1.00 79.62 93 GLN A O 1
ATOM 714 N N . GLU A 1 94 ? 10.895 -4.704 -11.529 1.00 81.56 94 GLU A N 1
ATOM 715 C CA . GLU A 1 94 ? 11.231 -3.282 -11.497 1.00 81.56 94 GLU A CA 1
ATOM 716 C C . GLU A 1 94 ? 10.019 -2.425 -11.149 1.00 81.56 94 GLU A C 1
ATOM 718 O O . GLU A 1 94 ? 10.160 -1.460 -10.402 1.00 81.56 94 GLU A O 1
ATOM 723 N N . ILE A 1 95 ? 8.827 -2.793 -11.628 1.00 83.75 95 ILE A N 1
ATOM 724 C CA . ILE A 1 95 ? 7.582 -2.128 -11.247 1.00 83.75 95 ILE A CA 1
ATOM 725 C C . ILE A 1 95 ? 7.377 -2.253 -9.740 1.00 83.75 95 ILE A C 1
ATOM 727 O O . ILE A 1 95 ? 7.270 -1.225 -9.080 1.00 83.75 95 ILE A O 1
ATOM 731 N N . LEU A 1 96 ? 7.398 -3.463 -9.175 1.00 83.06 96 LEU A N 1
ATOM 732 C CA . LEU A 1 96 ? 7.212 -3.688 -7.734 1.00 83.06 96 LEU A CA 1
ATOM 733 C C . LEU A 1 96 ? 8.240 -2.917 -6.888 1.00 83.06 96 LEU A C 1
ATOM 735 O O . LEU A 1 96 ? 7.888 -2.276 -5.898 1.00 83.06 96 LEU A O 1
ATOM 739 N N . GLN A 1 97 ? 9.507 -2.904 -7.307 1.00 85.69 97 GLN A N 1
ATOM 740 C CA . GLN A 1 97 ? 10.543 -2.115 -6.636 1.00 85.69 97 GLN A CA 1
ATOM 741 C C . GLN A 1 97 ? 10.285 -0.607 -6.752 1.00 85.69 97 GLN A C 1
ATOM 743 O O . GLN A 1 97 ? 10.468 0.133 -5.784 1.00 85.69 97 GLN A O 1
ATOM 748 N N . MET A 1 98 ? 9.835 -0.141 -7.918 1.00 87.75 98 MET A N 1
ATOM 749 C CA . MET A 1 98 ? 9.524 1.264 -8.154 1.00 87.75 98 MET A CA 1
ATOM 750 C C . MET A 1 98 ? 8.279 1.721 -7.389 1.00 87.75 98 MET A C 1
ATOM 752 O O . MET A 1 98 ? 8.222 2.877 -6.975 1.00 87.75 98 MET A O 1
ATOM 756 N N . GLN A 1 99 ? 7.303 0.841 -7.147 1.00 86.31 99 GLN A N 1
ATOM 757 C CA . GLN A 1 99 ? 6.145 1.149 -6.305 1.00 86.31 99 GLN A CA 1
ATOM 758 C C . GLN A 1 99 ? 6.604 1.571 -4.908 1.00 86.31 99 GLN A C 1
ATOM 760 O O . GLN A 1 99 ? 6.281 2.679 -4.471 1.00 86.31 99 GLN A O 1
ATOM 765 N N . LEU A 1 100 ? 7.439 0.748 -4.264 1.00 81.12 100 LEU A N 1
ATOM 766 C CA . LEU A 1 100 ? 8.041 1.063 -2.969 1.00 81.12 100 LEU A CA 1
ATOM 767 C C . LEU A 1 100 ? 8.907 2.325 -3.051 1.00 81.12 100 LEU A C 1
ATOM 769 O O . LEU A 1 100 ? 8.738 3.246 -2.255 1.00 81.12 100 LEU A O 1
ATOM 773 N N . ALA A 1 101 ? 9.790 2.414 -4.047 1.00 85.38 101 ALA A N 1
ATOM 774 C CA . ALA A 1 101 ? 10.701 3.546 -4.191 1.00 85.38 101 ALA A CA 1
ATOM 775 C C . ALA A 1 101 ? 9.968 4.883 -4.432 1.00 85.38 101 ALA A C 1
ATOM 777 O O . ALA A 1 101 ? 10.428 5.928 -3.975 1.00 85.38 101 ALA A O 1
ATOM 778 N N . SER A 1 102 ? 8.794 4.867 -5.075 1.00 86.62 102 SER A N 1
ATOM 779 C CA . SER A 1 102 ? 7.984 6.068 -5.329 1.00 86.62 102 SER A CA 1
ATOM 780 C C . SER A 1 102 ? 7.476 6.746 -4.052 1.00 86.62 102 SER A C 1
ATOM 782 O O . SER A 1 102 ? 7.193 7.942 -4.073 1.00 86.62 102 SER A O 1
ATOM 784 N N . THR A 1 103 ? 7.387 6.008 -2.938 1.00 79.81 103 THR A N 1
ATOM 785 C CA . THR A 1 103 ? 7.025 6.549 -1.613 1.00 79.81 103 THR A CA 1
ATOM 786 C C . THR A 1 103 ? 8.138 7.396 -0.994 1.00 79.81 103 THR A C 1
ATOM 788 O O . THR A 1 103 ? 7.890 8.179 -0.083 1.00 79.81 103 THR A O 1
ATOM 791 N N . ARG A 1 104 ? 9.369 7.263 -1.504 1.00 81.62 104 ARG A N 1
ATOM 792 C CA . ARG A 1 104 ? 10.558 8.003 -1.054 1.00 81.62 104 ARG A CA 1
ATOM 793 C C . ARG A 1 104 ? 10.779 9.297 -1.837 1.00 81.62 104 ARG A C 1
ATOM 795 O O . ARG A 1 104 ? 11.704 10.045 -1.533 1.00 81.62 104 ARG A O 1
ATOM 802 N N . LEU A 1 105 ? 9.972 9.533 -2.868 1.00 84.88 105 LEU A N 1
ATOM 803 C CA . LEU A 1 105 ? 10.001 10.749 -3.670 1.00 84.88 105 LEU A CA 1
ATOM 804 C C . LEU A 1 105 ? 9.117 11.825 -3.035 1.00 84.88 105 LEU A C 1
ATOM 806 O O . LEU A 1 105 ? 8.203 11.521 -2.268 1.00 84.88 105 LEU A O 1
ATOM 810 N N . ASP A 1 106 ? 9.348 13.086 -3.405 1.00 84.56 106 ASP A N 1
ATOM 811 C CA . ASP A 1 106 ? 8.397 14.149 -3.087 1.00 84.56 106 ASP A CA 1
ATOM 812 C C . ASP A 1 106 ? 6.996 13.801 -3.642 1.00 84.56 106 ASP A C 1
ATOM 814 O O . ASP A 1 106 ? 6.903 13.106 -4.664 1.00 84.56 106 ASP A O 1
ATOM 818 N N . PRO A 1 107 ? 5.901 14.271 -3.012 1.00 81.12 107 PRO A N 1
ATOM 819 C CA . PRO A 1 107 ? 4.545 13.860 -3.378 1.00 81.12 107 PRO A CA 1
ATOM 820 C C . PRO A 1 107 ? 4.218 14.018 -4.868 1.00 81.12 107 PRO A C 1
ATOM 822 O O . PRO A 1 107 ? 3.559 13.154 -5.450 1.00 81.12 107 PRO A O 1
ATOM 825 N N . VAL A 1 108 ? 4.721 15.082 -5.506 1.00 84.44 108 VAL A N 1
ATOM 826 C CA . VAL A 1 108 ? 4.478 15.364 -6.926 1.00 84.44 108 VAL A CA 1
ATOM 827 C C . VAL A 1 108 ? 5.215 14.353 -7.801 1.00 84.44 108 VAL A C 1
ATOM 829 O O . VAL A 1 108 ? 4.602 13.709 -8.654 1.00 84.44 108 VAL A O 1
ATOM 832 N N . SER A 1 109 ? 6.518 14.163 -7.585 1.00 84.31 109 SER A N 1
ATOM 833 C CA . SER A 1 109 ? 7.303 13.188 -8.350 1.00 84.31 109 SER A CA 1
ATOM 834 C C . SER A 1 109 ? 6.807 11.757 -8.134 1.00 84.31 109 SER A C 1
ATOM 836 O O . SER A 1 109 ? 6.689 11.005 -9.103 1.00 84.31 109 SER A O 1
ATOM 838 N N . GLY A 1 110 ? 6.465 11.392 -6.895 1.00 86.75 110 GLY A N 1
ATOM 839 C CA . GLY A 1 110 ? 5.902 10.085 -6.559 1.00 86.75 110 GLY A CA 1
ATOM 840 C C . GLY A 1 110 ? 4.597 9.808 -7.306 1.00 86.75 110 GLY A C 1
ATOM 841 O O . GLY A 1 110 ? 4.441 8.735 -7.889 1.00 86.75 110 GLY A O 1
ATOM 842 N N . ALA A 1 111 ? 3.690 10.787 -7.373 1.00 82.50 111 ALA A N 1
ATOM 843 C CA . ALA A 1 111 ? 2.436 10.660 -8.115 1.00 82.50 111 ALA A CA 1
ATOM 844 C C . ALA A 1 111 ? 2.656 10.486 -9.629 1.00 82.50 111 ALA A C 1
ATOM 846 O O . ALA A 1 111 ? 2.010 9.641 -10.253 1.00 82.50 111 ALA A O 1
ATOM 847 N N . ILE A 1 112 ? 3.596 11.232 -10.225 1.00 85.81 112 ILE A N 1
ATOM 848 C CA . ILE A 1 112 ? 3.937 11.099 -11.653 1.00 85.81 112 ILE A CA 1
ATOM 849 C C . ILE A 1 112 ? 4.478 9.692 -11.946 1.00 85.81 112 ILE A C 1
ATOM 851 O O . ILE A 1 112 ? 4.044 9.059 -12.911 1.00 85.81 112 ILE A O 1
ATOM 855 N N . VAL A 1 113 ? 5.383 9.185 -11.102 1.00 88.31 113 VAL A N 1
ATOM 856 C CA . VAL A 1 113 ? 5.930 7.827 -11.236 1.00 88.31 113 VAL A CA 1
ATOM 857 C C . VAL A 1 113 ? 4.824 6.782 -11.097 1.00 88.31 113 VAL A C 1
ATOM 859 O O . VAL A 1 113 ? 4.688 5.940 -11.978 1.00 88.31 113 VAL A O 1
ATOM 862 N N . ARG A 1 114 ? 3.968 6.858 -10.071 1.00 86.75 114 ARG A N 1
ATOM 863 C CA . ARG A 1 114 ? 2.851 5.908 -9.907 1.00 86.75 114 ARG A CA 1
ATOM 864 C C . ARG A 1 114 ? 1.896 5.917 -11.099 1.00 86.75 114 ARG A C 1
ATOM 866 O O . ARG A 1 114 ? 1.532 4.851 -11.585 1.00 86.75 114 ARG A O 1
ATOM 873 N N . LYS A 1 115 ? 1.549 7.094 -11.633 1.00 83.44 115 LYS A N 1
ATOM 874 C CA . LYS A 1 115 ? 0.705 7.211 -12.835 1.00 83.44 115 LYS A CA 1
ATOM 875 C C . LYS A 1 115 ? 1.338 6.525 -14.050 1.00 83.44 115 LYS A C 1
ATOM 877 O O . LYS A 1 115 ? 0.639 5.871 -14.822 1.00 83.44 115 LYS A O 1
ATOM 882 N N . ARG A 1 116 ? 2.659 6.650 -14.208 1.00 84.31 116 ARG A N 1
ATOM 883 C CA . ARG A 1 116 ? 3.423 5.930 -15.233 1.00 84.31 116 ARG A CA 1
ATOM 884 C C . ARG A 1 116 ? 3.370 4.413 -15.013 1.00 84.31 116 ARG A C 1
ATOM 886 O O . ARG A 1 116 ? 3.094 3.699 -15.971 1.00 84.31 116 ARG A O 1
ATOM 893 N N . LEU A 1 117 ? 3.566 3.935 -13.781 1.00 87.44 117 LEU A N 1
ATOM 894 C CA . LEU A 1 117 ? 3.488 2.504 -13.457 1.00 87.44 117 LEU A CA 1
ATOM 895 C C . LEU A 1 117 ? 2.100 1.919 -13.745 1.00 87.44 117 LEU A C 1
ATOM 897 O O . LEU A 1 117 ? 2.023 0.851 -14.336 1.00 87.44 117 LEU A O 1
ATOM 901 N N . VAL A 1 118 ? 1.013 2.624 -13.401 1.00 83.25 118 VAL A N 1
ATOM 902 C CA . VAL A 1 118 ? -0.357 2.198 -13.749 1.00 83.25 118 VAL A CA 1
ATOM 903 C C . VAL A 1 118 ? -0.498 2.044 -15.260 1.00 83.25 118 VAL A C 1
ATOM 905 O O . VAL A 1 118 ? -0.967 1.015 -15.731 1.00 83.25 118 VAL A O 1
ATOM 908 N N . ARG A 1 119 ? -0.058 3.035 -16.041 1.00 78.88 119 ARG A N 1
ATOM 909 C CA . ARG A 1 119 ? -0.126 2.952 -17.504 1.00 78.88 119 ARG A CA 1
ATOM 910 C C . ARG A 1 119 ? 0.643 1.740 -18.034 1.00 78.88 119 ARG A C 1
ATOM 912 O O . ARG A 1 119 ? 0.134 1.036 -18.895 1.00 78.88 119 ARG A O 1
ATOM 919 N N . ASP A 1 120 ? 1.846 1.497 -17.525 1.00 77.25 120 ASP A N 1
ATOM 920 C CA . ASP A 1 120 ? 2.667 0.377 -17.983 1.00 77.25 120 ASP A CA 1
ATOM 921 C C . ASP A 1 120 ? 2.056 -0.973 -17.555 1.00 77.25 120 ASP A C 1
ATOM 923 O O . ASP A 1 120 ? 2.043 -1.906 -18.347 1.00 77.25 120 ASP A O 1
ATOM 927 N N . LEU A 1 121 ? 1.459 -1.075 -16.363 1.00 81.69 121 LEU A N 1
ATOM 928 C CA . LEU A 1 121 ? 0.748 -2.278 -15.909 1.00 81.69 121 LEU A CA 1
ATOM 929 C C . LEU A 1 121 ? -0.540 -2.552 -16.710 1.00 81.69 121 LEU A C 1
ATOM 931 O O . LEU A 1 121 ? -0.864 -3.714 -16.943 1.00 81.69 121 LEU A O 1
ATOM 935 N N . GLN A 1 122 ? -1.256 -1.516 -17.173 1.00 78.31 122 GLN A N 1
ATOM 936 C CA . GLN A 1 122 ? -2.460 -1.670 -18.012 1.00 78.31 122 GLN A CA 1
ATOM 937 C C . GLN A 1 122 ? -2.155 -2.374 -19.338 1.00 78.31 122 GLN A C 1
ATOM 939 O O . GLN A 1 122 ? -2.966 -3.161 -19.816 1.00 78.31 122 GLN A O 1
ATOM 944 N N . VAL A 1 123 ? -0.971 -2.133 -19.908 1.00 73.69 123 VAL A N 1
ATOM 945 C CA . VAL A 1 123 ? -0.522 -2.763 -21.162 1.00 73.69 123 VAL A CA 1
ATOM 946 C C . VAL A 1 123 ? -0.398 -4.290 -21.024 1.00 73.69 123 VAL A C 1
ATOM 948 O O . VAL A 1 123 ? -0.512 -5.014 -22.011 1.00 73.69 123 VAL A O 1
ATOM 951 N N . TYR A 1 124 ? -0.209 -4.792 -19.801 1.00 73.62 124 TYR A N 1
ATOM 952 C CA . TYR A 1 124 ? 0.077 -6.199 -19.508 1.00 73.62 124 TYR A CA 1
ATOM 953 C C . TYR A 1 124 ? -0.969 -6.857 -18.594 1.00 73.62 124 TYR A C 1
ATOM 955 O O . TYR A 1 124 ? -0.706 -7.911 -18.020 1.00 73.62 124 TYR A O 1
ATOM 963 N N . GLN A 1 125 ? -2.152 -6.253 -18.447 1.00 70.81 125 GLN A N 1
ATOM 964 C CA . GLN A 1 125 ? -3.184 -6.637 -17.468 1.00 70.81 125 GLN A CA 1
ATOM 965 C C . GLN A 1 125 ? -3.664 -8.104 -17.542 1.00 70.81 125 GLN A C 1
ATOM 967 O O . GLN A 1 125 ? -4.198 -8.639 -16.564 1.00 70.81 125 GLN A O 1
ATOM 972 N N . ASP A 1 126 ? -3.468 -8.761 -18.687 1.00 72.06 126 ASP A N 1
ATOM 973 C CA . ASP A 1 126 ? -3.862 -10.154 -18.916 1.00 72.06 126 ASP A CA 1
ATOM 974 C C . ASP A 1 126 ? -2.836 -11.167 -18.375 1.00 72.06 126 ASP A C 1
ATOM 976 O O . ASP A 1 126 ? -3.134 -12.358 -18.270 1.00 72.06 126 ASP A O 1
ATOM 980 N N . ALA A 1 127 ? -1.639 -10.716 -17.984 1.00 72.38 127 ALA A N 1
ATOM 981 C CA . ALA A 1 127 ? -0.635 -11.555 -17.339 1.00 72.38 127 ALA A CA 1
ATOM 982 C C . ALA A 1 127 ? -0.865 -11.610 -15.808 1.00 72.38 127 ALA A C 1
ATOM 984 O O . ALA A 1 127 ? -0.935 -10.556 -15.171 1.00 72.38 127 ALA A O 1
ATOM 985 N N . PRO A 1 128 ? -0.914 -12.806 -15.177 1.00 69.06 128 PRO A N 1
ATOM 986 C CA . PRO A 1 128 ? -1.247 -12.952 -13.752 1.00 69.06 128 PRO A CA 1
ATOM 987 C C . PRO A 1 128 ? -0.423 -12.069 -12.797 1.00 69.06 128 PRO A C 1
ATOM 989 O O . PRO A 1 128 ? -0.996 -11.360 -11.976 1.00 69.06 128 PRO A O 1
ATOM 992 N N . GLY A 1 129 ? 0.905 -12.009 -12.965 1.00 74.44 129 GLY A N 1
ATOM 993 C CA . GLY A 1 129 ? 1.772 -11.187 -12.104 1.00 74.44 129 GLY A CA 1
ATOM 994 C C . GLY A 1 129 ? 1.570 -9.673 -12.263 1.00 74.44 129 GLY A C 1
ATOM 995 O O . GLY A 1 129 ? 1.769 -8.915 -11.318 1.00 74.44 129 GLY A O 1
ATOM 996 N N . TYR A 1 130 ? 1.120 -9.220 -13.434 1.00 78.25 130 TYR A N 1
ATOM 997 C CA . TYR A 1 130 ? 0.831 -7.806 -13.696 1.00 78.25 130 TYR A CA 1
ATOM 998 C C . TYR A 1 130 ? -0.493 -7.374 -13.090 1.00 78.25 130 TYR A C 1
ATOM 1000 O O . TYR A 1 130 ? -0.605 -6.254 -12.592 1.00 78.25 130 TYR A O 1
ATOM 1008 N N . ARG A 1 131 ? -1.475 -8.277 -13.083 1.00 80.12 131 ARG A N 1
ATOM 1009 C CA . ARG A 1 131 ? -2.757 -8.051 -12.424 1.00 80.12 131 ARG A CA 1
ATOM 1010 C C . ARG A 1 131 ? -2.588 -7.864 -10.917 1.00 80.12 131 ARG A C 1
ATOM 1012 O O . ARG A 1 131 ? -3.122 -6.910 -10.361 1.00 80.12 131 ARG A O 1
ATOM 1019 N N . GLU A 1 132 ? -1.800 -8.723 -10.275 1.00 83.00 132 GLU A N 1
ATOM 1020 C CA . GLU A 1 132 ? -1.493 -8.621 -8.841 1.00 83.00 132 GLU A CA 1
ATOM 1021 C C . GLU A 1 132 ? -0.726 -7.334 -8.507 1.00 83.00 132 GLU A C 1
ATOM 1023 O O . GLU A 1 132 ? -1.074 -6.625 -7.561 1.00 83.00 132 GLU A O 1
ATOM 1028 N N . ALA A 1 133 ? 0.276 -6.972 -9.315 1.00 84.88 133 ALA A N 1
ATOM 1029 C CA . ALA A 1 133 ? 1.014 -5.725 -9.122 1.00 84.88 133 ALA A CA 1
ATOM 1030 C C . ALA A 1 133 ? 0.146 -4.480 -9.352 1.00 84.88 133 ALA A C 1
ATOM 1032 O O . ALA A 1 133 ? 0.333 -3.473 -8.666 1.00 84.88 133 ALA A O 1
ATOM 1033 N N . MET A 1 134 ? -0.800 -4.538 -10.297 1.00 87.38 134 MET A N 1
ATOM 1034 C CA . MET A 1 134 ? -1.788 -3.482 -10.524 1.00 87.38 134 MET A CA 1
ATOM 1035 C C . MET A 1 134 ? -2.700 -3.324 -9.317 1.00 87.38 134 MET A C 1
ATOM 1037 O O . MET A 1 134 ? -2.855 -2.211 -8.816 1.00 87.38 134 MET A O 1
ATOM 1041 N N . PHE A 1 135 ? -3.252 -4.434 -8.828 1.00 88.94 135 PHE A N 1
ATOM 1042 C CA . PHE A 1 135 ? -4.075 -4.441 -7.630 1.00 88.94 135 PHE A CA 1
ATOM 1043 C C . PHE A 1 135 ? -3.326 -3.805 -6.454 1.00 88.94 135 PHE A C 1
ATOM 1045 O O . PHE A 1 135 ? -3.808 -2.821 -5.900 1.00 88.94 135 PHE A O 1
ATOM 1052 N N . SER A 1 136 ? -2.103 -4.269 -6.166 1.00 88.69 136 SER A N 1
ATOM 1053 C CA . SER A 1 136 ? -1.270 -3.726 -5.086 1.00 88.69 136 SER A CA 1
ATOM 1054 C C . SER A 1 136 ? -0.993 -2.224 -5.240 1.00 88.69 136 SER A C 1
ATOM 1056 O O . SER A 1 136 ? -1.093 -1.466 -4.274 1.00 88.69 136 SER A O 1
ATOM 1058 N N . LEU A 1 137 ? -0.695 -1.754 -6.459 1.00 88.31 137 LEU A N 1
ATOM 1059 C CA . LEU A 1 137 ? -0.455 -0.333 -6.720 1.00 88.31 137 LEU A CA 1
ATOM 1060 C C . LEU A 1 137 ? -1.678 0.525 -6.409 1.00 88.31 137 LEU A C 1
ATOM 1062 O O . LEU A 1 137 ? -1.562 1.563 -5.752 1.00 88.31 137 LEU A O 1
ATOM 1066 N N . ILE A 1 138 ? -2.836 0.098 -6.910 1.00 89.88 138 ILE A N 1
ATOM 1067 C CA . ILE A 1 138 ? -4.092 0.825 -6.760 1.00 89.88 138 ILE A CA 1
ATOM 1068 C C . ILE A 1 138 ? -4.505 0.836 -5.288 1.00 89.88 138 ILE A C 1
ATOM 1070 O O . ILE A 1 138 ? -4.845 1.901 -4.773 1.00 89.88 138 ILE A O 1
ATOM 1074 N N . THR A 1 139 ? -4.415 -0.296 -4.582 1.00 91.06 139 THR A N 1
ATOM 1075 C CA . THR A 1 139 ? -4.768 -0.365 -3.158 1.00 91.06 139 THR A CA 1
ATOM 1076 C C . THR A 1 139 ? -3.829 0.466 -2.294 1.00 91.06 139 THR A C 1
ATOM 1078 O O . THR A 1 139 ? -4.300 1.196 -1.428 1.00 91.06 139 THR A O 1
ATOM 1081 N N . ASN A 1 140 ? -2.517 0.446 -2.552 1.00 88.94 140 ASN A N 1
ATOM 1082 C CA . ASN A 1 140 ? -1.560 1.277 -1.813 1.00 88.94 140 ASN A CA 1
ATOM 1083 C C . ASN A 1 140 ? -1.843 2.773 -2.006 1.00 88.94 140 ASN A C 1
ATOM 1085 O O . ASN A 1 140 ? -1.748 3.561 -1.060 1.00 88.94 140 ASN A O 1
ATOM 1089 N N . ASN A 1 141 ? -2.226 3.167 -3.224 1.00 86.25 141 ASN A N 1
ATOM 1090 C CA . ASN A 1 141 ? -2.667 4.529 -3.496 1.00 86.25 141 ASN A CA 1
ATOM 1091 C C . ASN A 1 141 ? -3.978 4.845 -2.761 1.00 86.25 141 ASN A C 1
ATOM 1093 O O . ASN A 1 141 ? -4.066 5.883 -2.117 1.00 86.25 141 ASN A O 1
ATOM 1097 N N . ALA A 1 142 ? -4.960 3.940 -2.793 1.00 92.44 142 ALA A N 1
ATOM 1098 C CA . ALA A 1 142 ? -6.235 4.108 -2.100 1.00 92.44 142 ALA A CA 1
ATOM 1099 C C . ALA A 1 142 ? -6.047 4.318 -0.589 1.00 92.44 142 ALA A C 1
ATOM 1101 O O . ALA A 1 142 ? -6.610 5.256 -0.029 1.00 92.44 142 ALA A O 1
ATOM 1102 N N . TYR A 1 143 ? -5.191 3.514 0.049 1.00 92.19 143 TYR A N 1
ATOM 1103 C CA . TYR A 1 143 ? -4.828 3.678 1.456 1.00 92.19 143 TYR A CA 1
ATOM 1104 C C . TYR A 1 143 ? -4.123 5.003 1.735 1.00 92.19 143 TYR A C 1
ATOM 1106 O O . TYR A 1 143 ? -4.487 5.696 2.681 1.00 92.19 143 TYR A O 1
ATOM 1114 N N . SER A 1 144 ? -3.160 5.390 0.895 1.00 88.62 144 SER A N 1
ATOM 1115 C CA . SER A 1 144 ? -2.447 6.665 1.050 1.00 88.62 144 SER A CA 1
ATOM 1116 C C . SER A 1 144 ? -3.410 7.857 1.007 1.00 88.62 144 SER A C 1
ATOM 1118 O O . SER A 1 144 ? -3.349 8.732 1.869 1.00 88.62 144 SER A O 1
ATOM 1120 N N . GLU A 1 145 ? -4.337 7.871 0.044 1.00 91.12 145 GLU A N 1
ATOM 1121 C CA . GLU A 1 145 ? -5.366 8.910 -0.072 1.00 91.12 145 GLU A CA 1
ATOM 1122 C C . GLU A 1 145 ? -6.352 8.869 1.110 1.00 91.12 145 GLU A C 1
ATOM 1124 O O . GLU A 1 145 ? -6.716 9.913 1.653 1.00 91.12 145 GLU A O 1
ATOM 1129 N N . ALA A 1 146 ? -6.759 7.674 1.557 1.00 95.19 146 ALA A N 1
ATOM 1130 C CA . ALA A 1 146 ? -7.692 7.511 2.671 1.00 95.19 146 ALA A CA 1
ATOM 1131 C C . ALA A 1 146 ? -7.092 8.006 3.997 1.00 95.19 146 ALA A C 1
ATOM 1133 O O . ALA A 1 146 ? -7.738 8.763 4.723 1.00 95.19 146 ALA A O 1
ATOM 1134 N N . PHE A 1 147 ? -5.839 7.644 4.286 1.00 92.56 147 PHE A N 1
ATOM 1135 C CA . PHE A 1 147 ? -5.115 8.083 5.482 1.00 92.56 147 PHE A CA 1
ATOM 1136 C C . PHE A 1 147 ? -4.791 9.583 5.456 1.00 92.56 147 PHE A C 1
ATOM 1138 O O . PHE A 1 147 ? -4.720 10.210 6.510 1.00 92.56 147 PHE A O 1
ATOM 1145 N N . ALA A 1 148 ? -4.653 10.180 4.268 1.00 90.06 148 ALA A N 1
ATOM 1146 C CA . ALA A 1 148 ? -4.526 11.628 4.098 1.00 90.06 148 ALA A CA 1
ATOM 1147 C C . ALA A 1 148 ? -5.869 12.383 4.204 1.00 90.06 148 ALA A C 1
ATOM 1149 O O . ALA A 1 148 ? -5.884 13.613 4.208 1.00 90.06 148 ALA A O 1
ATOM 1150 N N . GLY A 1 149 ? -7.002 11.674 4.283 1.00 93.69 149 GLY A N 1
ATOM 1151 C CA . GLY A 1 149 ? -8.338 12.274 4.331 1.00 93.69 149 GLY A CA 1
ATOM 1152 C C . GLY A 1 149 ? -8.892 12.709 2.970 1.00 93.69 149 GLY A C 1
ATOM 1153 O O . GLY A 1 149 ? -9.917 13.390 2.913 1.00 93.69 149 GLY A O 1
ATOM 1154 N N . HIS A 1 150 ? -8.266 12.317 1.858 1.00 95.00 150 HIS A N 1
ATOM 1155 C CA . HIS A 1 150 ? -8.725 12.618 0.501 1.00 95.00 150 HIS A CA 1
ATOM 1156 C C . HIS A 1 150 ? -9.815 11.633 0.048 1.00 95.00 150 HIS A C 1
ATOM 1158 O O . HIS A 1 150 ? -9.624 10.813 -0.851 1.00 95.00 150 HIS A O 1
ATOM 1164 N N . VAL A 1 151 ? -10.994 11.726 0.670 1.00 95.38 151 VAL A N 1
ATOM 1165 C CA . VAL A 1 151 ? -12.099 10.755 0.530 1.00 95.38 151 VAL A CA 1
ATOM 1166 C C . VAL A 1 151 ? -12.478 10.466 -0.928 1.00 95.38 151 VAL A C 1
ATOM 1168 O O . VAL A 1 151 ? -12.624 9.306 -1.305 1.00 95.38 151 VAL A O 1
ATOM 1171 N N . VAL A 1 152 ? -12.604 11.500 -1.768 1.00 95.06 152 VAL A N 1
ATOM 1172 C CA . VAL A 1 152 ? -13.008 11.341 -3.179 1.00 95.06 152 VAL A CA 1
ATOM 1173 C C . VAL A 1 152 ? -11.971 10.542 -3.976 1.00 95.06 152 VAL A C 1
ATOM 1175 O O . VAL A 1 152 ? -12.336 9.634 -4.720 1.00 95.06 152 VAL A O 1
ATOM 1178 N N . ALA A 1 153 ? -10.683 10.850 -3.800 1.00 91.25 153 ALA A N 1
ATOM 1179 C CA . ALA A 1 153 ? -9.597 10.157 -4.490 1.00 91.25 153 ALA A CA 1
ATOM 1180 C C . ALA A 1 153 ? -9.447 8.710 -3.995 1.00 91.25 153 ALA A C 1
ATOM 1182 O O . ALA A 1 153 ? -9.310 7.793 -4.804 1.00 91.25 153 ALA A O 1
ATOM 1183 N N . ALA A 1 154 ? -9.549 8.501 -2.679 1.00 94.81 154 ALA A N 1
ATOM 1184 C CA . ALA A 1 154 ? -9.512 7.177 -2.068 1.00 94.81 154 ALA A CA 1
ATOM 1185 C C . ALA A 1 154 ? -10.645 6.279 -2.580 1.00 94.81 154 ALA A C 1
ATOM 1187 O O . ALA A 1 154 ? -10.398 5.139 -2.971 1.00 94.81 154 ALA A O 1
ATOM 1188 N N . LYS A 1 155 ? -11.875 6.806 -2.643 1.00 94.75 155 LYS A N 1
ATOM 1189 C CA . LYS A 1 155 ? -13.040 6.069 -3.144 1.00 94.75 155 LYS A CA 1
ATOM 1190 C C . LYS A 1 155 ? -12.853 5.649 -4.599 1.00 94.75 155 LYS A C 1
ATOM 1192 O O . LYS A 1 155 ? -13.000 4.473 -4.905 1.00 94.75 155 LYS A O 1
ATOM 1197 N N . ALA A 1 156 ? -12.438 6.577 -5.464 1.00 92.94 156 ALA A N 1
ATOM 1198 C CA . ALA A 1 156 ? -12.170 6.270 -6.868 1.00 92.94 156 ALA A CA 1
ATOM 1199 C C . ALA A 1 156 ? -11.101 5.173 -7.036 1.00 92.94 156 ALA A C 1
ATOM 1201 O O . ALA A 1 156 ? -11.232 4.307 -7.899 1.00 92.94 156 ALA A O 1
ATOM 1202 N N . ALA A 1 157 ? -10.060 5.179 -6.197 1.00 92.00 157 ALA A N 1
ATOM 1203 C CA . ALA A 1 157 ? -9.024 4.152 -6.220 1.00 92.00 157 ALA A CA 1
ATOM 1204 C C . ALA A 1 157 ? -9.532 2.788 -5.708 1.00 92.00 157 ALA A C 1
ATOM 1206 O O . ALA A 1 157 ? -9.259 1.771 -6.341 1.00 92.00 157 ALA A O 1
ATOM 1207 N N . PHE A 1 158 ? -10.311 2.736 -4.621 1.00 94.50 158 PHE A N 1
ATOM 1208 C CA . PHE A 1 158 ? -10.916 1.477 -4.164 1.00 94.50 158 PHE A CA 1
ATOM 1209 C C . PHE A 1 158 ? -11.926 0.910 -5.174 1.00 94.50 158 PHE A C 1
ATOM 1211 O O . PHE A 1 158 ? -11.918 -0.295 -5.420 1.00 94.50 158 PHE A O 1
ATOM 1218 N N . ASP A 1 159 ? -12.728 1.760 -5.821 1.00 92.06 159 ASP A N 1
ATOM 1219 C CA . ASP A 1 159 ? -13.642 1.352 -6.898 1.00 92.06 159 ASP A CA 1
ATOM 1220 C C . ASP A 1 159 ? -12.872 0.732 -8.075 1.00 92.06 159 ASP A C 1
ATOM 1222 O O . ASP A 1 159 ? -13.291 -0.274 -8.649 1.00 92.06 159 ASP A O 1
ATOM 1226 N N . GLN A 1 160 ? -11.705 1.290 -8.411 1.00 90.50 160 GLN A N 1
ATOM 1227 C CA . GLN A 1 160 ? -10.823 0.719 -9.425 1.00 90.50 160 GLN A CA 1
ATOM 1228 C C . GLN A 1 160 ? -10.230 -0.630 -8.981 1.00 90.50 160 GLN A C 1
ATOM 1230 O O . GLN A 1 160 ? -10.116 -1.544 -9.796 1.00 90.50 160 GLN A O 1
ATOM 1235 N N . ALA A 1 161 ? -9.872 -0.782 -7.701 1.00 91.19 161 ALA A N 1
ATOM 1236 C CA . ALA A 1 161 ? -9.285 -2.012 -7.165 1.00 91.19 161 ALA A CA 1
ATOM 1237 C C . ALA A 1 161 ? -10.242 -3.218 -7.238 1.00 91.19 161 ALA A C 1
ATOM 1239 O O . ALA A 1 161 ? -9.789 -4.336 -7.484 1.00 91.19 161 ALA A O 1
ATOM 1240 N N . HIS A 1 162 ? -11.556 -2.997 -7.109 1.00 89.50 162 HIS A N 1
ATOM 1241 C CA . HIS A 1 162 ? -12.590 -4.044 -7.235 1.00 89.50 162 HIS A CA 1
ATOM 1242 C C . HIS A 1 162 ? -12.616 -4.753 -8.590 1.00 89.50 162 HIS A C 1
ATOM 1244 O O . HIS A 1 162 ? -13.132 -5.861 -8.704 1.00 89.50 162 HIS A O 1
ATOM 1250 N N . GLN A 1 163 ? -12.038 -4.151 -9.629 1.00 87.00 163 GLN A N 1
ATOM 1251 C CA . GLN A 1 163 ? -11.928 -4.790 -10.943 1.00 87.00 163 GLN A CA 1
ATOM 1252 C C . GLN A 1 163 ? -10.938 -5.966 -10.947 1.00 87.00 163 GLN A C 1
ATOM 1254 O O . GLN A 1 163 ? -10.941 -6.761 -11.883 1.00 87.00 163 GLN A O 1
ATOM 1259 N N . TYR A 1 164 ? -10.091 -6.075 -9.918 1.00 85.69 164 TYR A N 1
ATOM 1260 C CA . TYR A 1 164 ? -8.979 -7.025 -9.866 1.00 85.69 164 TYR A CA 1
ATOM 1261 C C . TYR A 1 164 ? -9.136 -8.117 -8.805 1.00 85.69 164 TYR A C 1
ATOM 1263 O O . TYR A 1 164 ? -8.362 -9.073 -8.815 1.00 85.69 164 TYR A O 1
ATOM 1271 N N . VAL A 1 165 ? -10.116 -7.997 -7.908 1.00 86.19 165 VAL A N 1
ATOM 1272 C CA . VAL A 1 165 ? -10.376 -8.972 -6.845 1.00 86.19 165 VAL A CA 1
ATOM 1273 C C . VAL A 1 165 ? -11.877 -9.150 -6.647 1.00 86.19 165 VAL A C 1
ATOM 1275 O O . VAL A 1 165 ? -12.630 -8.179 -6.658 1.00 86.19 165 VAL A O 1
ATOM 1278 N N . HIS A 1 166 ? -12.317 -10.396 -6.480 1.00 81.75 166 HIS A N 1
ATOM 1279 C CA . HIS A 1 166 ? -13.744 -10.725 -6.381 1.00 81.75 166 HIS A CA 1
ATOM 1280 C C . HIS A 1 166 ? -14.095 -11.580 -5.160 1.00 81.75 166 HIS A C 1
ATOM 1282 O O . HIS A 1 166 ? -15.265 -11.652 -4.793 1.00 81.75 166 HIS A O 1
ATOM 1288 N N . ASP A 1 167 ? -13.112 -12.205 -4.513 1.00 86.44 167 ASP A N 1
ATOM 1289 C CA . ASP A 1 167 ? -13.323 -13.079 -3.366 1.00 86.44 167 ASP A CA 1
ATOM 1290 C C . ASP A 1 167 ? -12.211 -12.953 -2.309 1.00 86.44 167 ASP A C 1
ATOM 1292 O O . ASP A 1 167 ? -11.250 -12.185 -2.429 1.00 86.44 167 ASP A O 1
ATOM 1296 N N . GLY A 1 168 ? -12.405 -13.675 -1.205 1.00 89.44 168 GLY A N 1
ATOM 1297 C CA . GLY A 1 168 ? -11.454 -13.748 -0.104 1.00 89.44 168 GLY A CA 1
ATOM 1298 C C . GLY A 1 168 ? -11.346 -12.472 0.735 1.00 89.44 168 GLY A C 1
ATOM 1299 O O . GLY A 1 168 ? -12.170 -11.556 0.677 1.00 89.44 168 GLY A O 1
ATOM 1300 N N . TYR A 1 169 ? -10.301 -12.434 1.564 1.00 89.12 169 TYR A N 1
ATOM 1301 C CA . TYR A 1 169 ? -10.075 -11.343 2.514 1.00 89.12 169 TYR A CA 1
ATOM 1302 C C . TYR A 1 169 ? -9.821 -9.998 1.825 1.00 89.12 169 TYR A C 1
ATOM 1304 O O . TYR A 1 169 ? -10.298 -8.973 2.297 1.00 89.12 169 TYR A O 1
ATOM 1312 N N . ALA A 1 170 ? -9.124 -9.995 0.687 1.00 90.56 170 ALA A N 1
ATOM 1313 C CA . ALA A 1 170 ? -8.851 -8.773 -0.061 1.00 90.56 170 ALA A CA 1
ATOM 1314 C C . ALA A 1 170 ? -10.146 -8.107 -0.565 1.00 90.56 170 ALA A C 1
ATOM 1316 O O . ALA A 1 170 ? -10.305 -6.899 -0.398 1.00 90.56 170 ALA A O 1
ATOM 1317 N N . ALA A 1 171 ? -11.110 -8.877 -1.086 1.00 92.06 171 ALA A N 1
ATOM 1318 C CA . ALA A 1 171 ? -12.421 -8.340 -1.460 1.00 92.06 171 ALA A CA 1
ATOM 1319 C C . ALA A 1 171 ? -13.189 -7.795 -0.242 1.00 92.06 171 ALA A C 1
ATOM 1321 O O . ALA A 1 171 ? -13.733 -6.691 -0.297 1.00 92.06 171 ALA A O 1
ATOM 1322 N N . LEU A 1 172 ? -13.179 -8.524 0.883 1.00 94.56 172 LEU A N 1
ATOM 1323 C CA . LEU A 1 172 ? -13.785 -8.067 2.139 1.00 94.56 172 LEU A CA 1
ATOM 1324 C C . LEU A 1 172 ? -13.175 -6.740 2.611 1.00 94.56 172 LEU A C 1
ATOM 1326 O O . LEU A 1 172 ? -13.902 -5.822 2.987 1.00 94.56 172 LEU A O 1
ATOM 1330 N N . GLN A 1 173 ? -11.850 -6.627 2.563 1.00 94.44 173 GLN A N 1
ATOM 1331 C CA . GLN A 1 173 ? -11.113 -5.439 2.974 1.00 94.44 173 GLN A CA 1
ATOM 1332 C C . GLN A 1 173 ? -11.457 -4.226 2.097 1.00 94.44 173 GLN A C 1
ATOM 1334 O O . GLN A 1 173 ? -11.621 -3.126 2.623 1.00 94.44 173 GLN A O 1
ATOM 1339 N N . LEU A 1 174 ? -11.632 -4.408 0.782 1.00 94.38 174 LEU A N 1
ATOM 1340 C CA . LEU A 1 174 ? -12.087 -3.328 -0.098 1.00 94.38 174 LEU A CA 1
ATOM 1341 C C . LEU A 1 174 ? -13.481 -2.819 0.285 1.00 94.38 174 LEU A C 1
ATOM 1343 O O . LEU A 1 174 ? -13.667 -1.609 0.409 1.00 94.38 174 LEU A O 1
ATOM 1347 N N . VAL A 1 175 ? -14.440 -3.727 0.501 1.00 94.56 175 VAL A N 1
ATOM 1348 C CA . VAL A 1 175 ? -15.812 -3.363 0.905 1.00 94.56 175 VAL A CA 1
ATOM 1349 C C . VAL A 1 175 ? -15.798 -2.634 2.248 1.00 94.56 175 VAL A C 1
ATOM 1351 O O . VAL A 1 175 ? -16.407 -1.574 2.386 1.00 94.56 175 VAL A O 1
ATOM 1354 N N . PHE A 1 176 ? -15.044 -3.157 3.216 1.00 97.19 176 PHE A N 1
ATOM 1355 C CA . PHE A 1 176 ? -14.858 -2.537 4.525 1.00 97.19 176 PHE A CA 1
ATOM 1356 C C . PHE A 1 176 ? -14.314 -1.105 4.416 1.00 97.19 176 PHE A C 1
ATOM 1358 O O . PHE A 1 176 ? -14.878 -0.176 4.991 1.00 97.19 176 PHE A O 1
ATOM 1365 N N . ASN A 1 177 ? -13.242 -0.897 3.645 1.00 96.56 177 ASN A N 1
ATOM 1366 C CA . ASN A 1 177 ? -12.642 0.428 3.494 1.00 96.56 177 ASN A CA 1
ATOM 1367 C C . ASN A 1 177 ? -13.551 1.401 2.735 1.00 96.56 177 ASN A C 1
ATOM 1369 O O . ASN A 1 177 ? -13.572 2.584 3.057 1.00 96.56 177 ASN A O 1
ATOM 1373 N N . GLN A 1 178 ? -14.315 0.936 1.745 1.00 94.38 178 GLN A N 1
ATOM 1374 C CA . GLN A 1 178 ? -15.293 1.782 1.057 1.00 94.38 178 GLN A CA 1
ATOM 1375 C C . GLN A 1 178 ? -16.425 2.225 1.983 1.00 94.38 178 GLN A C 1
ATOM 1377 O O . GLN A 1 178 ? -16.811 3.394 1.926 1.00 94.38 178 GLN A O 1
ATOM 1382 N N . ALA A 1 179 ? -16.920 1.336 2.852 1.00 96.38 179 ALA A N 1
ATOM 1383 C CA . ALA A 1 179 ? -17.906 1.695 3.871 1.00 96.38 179 ALA A CA 1
ATOM 1384 C C . ALA A 1 179 ? -17.364 2.818 4.773 1.00 96.38 179 ALA A C 1
ATOM 1386 O O . ALA A 1 179 ? -18.020 3.837 4.973 1.00 96.38 179 ALA A O 1
ATOM 1387 N N . LEU A 1 180 ? -16.092 2.730 5.187 1.00 97.12 180 LEU A N 1
ATOM 1388 C CA . LEU A 1 180 ? -15.405 3.786 5.948 1.00 97.12 180 LEU A CA 1
ATOM 1389 C C . LEU A 1 180 ? -15.226 5.115 5.210 1.00 97.12 180 LEU A C 1
ATOM 1391 O O . LEU A 1 180 ? -14.800 6.088 5.834 1.00 97.12 180 LEU A O 1
ATOM 1395 N N . LEU A 1 181 ? -15.513 5.188 3.911 1.00 96.31 181 LEU A N 1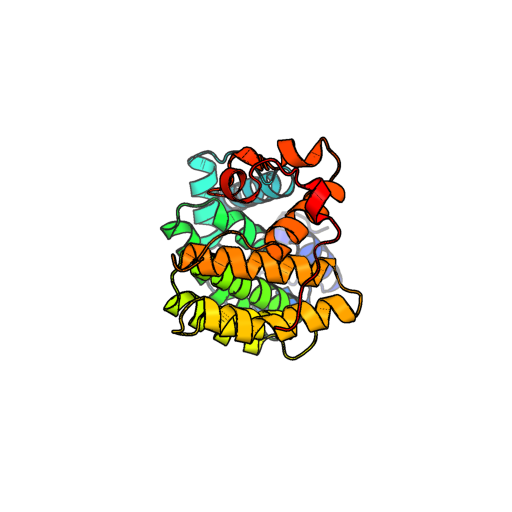
ATOM 1396 C CA . LEU A 1 181 ? -15.460 6.412 3.110 1.00 96.31 181 LEU A CA 1
ATOM 1397 C C . LEU A 1 181 ? -16.851 7.000 2.832 1.00 96.31 181 LEU A C 1
ATOM 1399 O O . LEU A 1 181 ? -16.948 8.016 2.142 1.00 96.31 181 LEU A O 1
ATOM 1403 N N . ALA A 1 182 ? -17.920 6.409 3.374 1.00 95.38 182 ALA A N 1
ATOM 1404 C CA . ALA A 1 182 ? -19.260 6.974 3.288 1.00 95.38 182 ALA A CA 1
ATOM 1405 C C . ALA A 1 182 ? -19.349 8.334 4.005 1.00 95.38 182 ALA A C 1
ATOM 1407 O O . ALA A 1 182 ? -18.662 8.599 5.005 1.00 95.38 182 ALA A O 1
ATOM 1408 N N . ASP A 1 183 ? -20.215 9.208 3.486 1.00 94.62 183 ASP A N 1
ATOM 1409 C CA . ASP A 1 183 ? -20.524 10.500 4.099 1.00 94.62 183 ASP A CA 1
ATOM 1410 C C . ASP A 1 183 ? -21.471 10.290 5.285 1.00 94.62 183 ASP A C 1
ATOM 1412 O O . ASP A 1 183 ? -22.693 10.379 5.187 1.00 94.62 183 ASP A O 1
ATOM 1416 N N . SER A 1 184 ? -20.900 9.846 6.398 1.00 95.56 184 SER A N 1
ATOM 1417 C CA . SER A 1 184 ? -21.617 9.495 7.617 1.00 95.56 184 SER A CA 1
ATOM 1418 C C . SER A 1 184 ? -20.768 9.828 8.842 1.00 95.56 184 SER A C 1
ATOM 1420 O O . SER A 1 184 ? -19.534 9.821 8.763 1.00 95.56 184 SER A O 1
ATOM 1422 N N . PRO A 1 185 ? -21.400 10.144 9.985 1.00 95.50 185 PRO A N 1
ATOM 1423 C CA . PRO A 1 185 ? -20.681 10.384 11.227 1.00 95.50 185 PRO A CA 1
ATOM 1424 C C . PRO A 1 185 ? -19.973 9.108 11.691 1.00 95.50 185 PRO A C 1
ATOM 1426 O O . PRO A 1 185 ? -20.443 7.998 11.440 1.00 95.50 185 PRO A O 1
ATOM 1429 N N . ALA A 1 186 ? -18.872 9.264 12.431 1.00 94.75 186 ALA A N 1
ATOM 1430 C CA . ALA A 1 186 ? -18.031 8.138 12.834 1.00 94.75 186 ALA A CA 1
ATOM 1431 C C . ALA A 1 186 ? -18.810 7.014 13.529 1.00 94.75 186 ALA A C 1
ATOM 1433 O O . ALA A 1 186 ? -18.595 5.855 13.203 1.00 94.75 186 ALA A O 1
ATOM 1434 N N . GLY A 1 187 ? -19.758 7.334 14.418 1.00 94.44 187 GLY A N 1
ATOM 1435 C CA . GLY A 1 187 ? -20.573 6.322 15.101 1.00 94.44 187 GLY A CA 1
ATOM 1436 C C . GLY A 1 187 ? -21.343 5.395 14.150 1.00 94.44 187 GLY A C 1
ATOM 1437 O O . GLY A 1 187 ? -21.371 4.190 14.376 1.00 94.44 187 GLY A O 1
ATOM 1438 N N . ALA A 1 188 ? -21.897 5.933 13.058 1.00 96.06 188 ALA A N 1
ATOM 1439 C CA . ALA A 1 188 ? -22.576 5.129 12.040 1.00 96.06 188 ALA A CA 1
ATOM 1440 C C . ALA A 1 188 ? -21.581 4.252 11.263 1.00 96.06 188 ALA A C 1
ATOM 1442 O O . ALA A 1 188 ? -21.849 3.080 11.029 1.00 96.06 188 ALA A O 1
ATOM 1443 N N . LEU A 1 189 ? -20.395 4.784 10.950 1.00 96.56 189 LEU A N 1
ATOM 1444 C CA . LEU A 1 189 ? -19.330 4.030 10.280 1.00 96.56 189 LEU A CA 1
ATOM 1445 C C . LEU A 1 189 ? -18.799 2.886 11.154 1.00 96.56 189 LEU A C 1
ATOM 1447 O O . LEU A 1 189 ? -18.514 1.807 10.644 1.00 96.56 189 LEU A O 1
ATOM 1451 N N . TYR A 1 190 ? -18.686 3.092 12.469 1.00 95.75 190 TYR A N 1
ATOM 1452 C CA . TYR A 1 190 ? -18.360 2.021 13.414 1.00 95.75 190 TYR A CA 1
ATOM 1453 C C . TYR A 1 190 ? -19.411 0.912 13.355 1.00 95.75 190 TYR A C 1
ATOM 1455 O O . TYR A 1 190 ? -19.049 -0.239 13.145 1.00 95.75 190 TYR A O 1
ATOM 1463 N N . G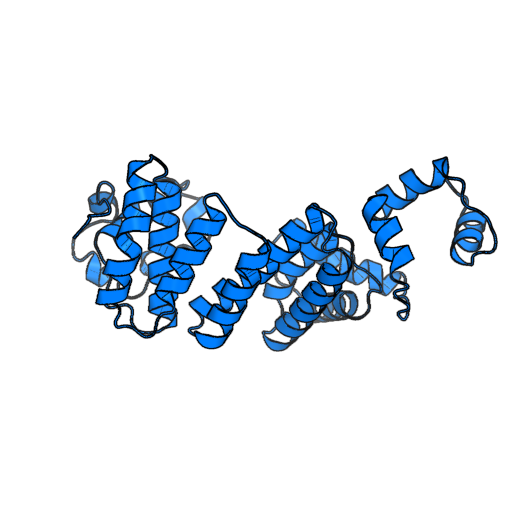LN A 1 191 ? -20.697 1.258 13.457 1.00 94.56 191 GLN A N 1
ATOM 1464 C CA . GLN A 1 191 ? -21.796 0.288 13.389 1.00 94.56 191 GLN A CA 1
ATOM 1465 C C . GLN A 1 191 ? -21.830 -0.478 12.062 1.00 94.56 191 GLN A C 1
ATOM 1467 O O . GLN A 1 191 ? -22.011 -1.692 12.061 1.00 94.56 191 GLN A O 1
ATOM 1472 N N . GLU A 1 192 ? -21.623 0.211 10.941 1.00 96.06 192 GLU A N 1
ATOM 1473 C CA . GLU A 1 192 ? -21.620 -0.396 9.607 1.00 96.06 192 GLU A CA 1
ATOM 1474 C C . GLU A 1 192 ? -20.446 -1.365 9.410 1.00 96.06 192 GLU A C 1
ATOM 1476 O O . GLU A 1 192 ? -20.581 -2.392 8.747 1.00 96.06 192 GLU A O 1
ATOM 1481 N N . THR A 1 193 ? -19.293 -1.066 10.010 1.00 96.69 193 THR A N 1
ATOM 1482 C CA . THR A 1 193 ? -18.058 -1.829 9.794 1.00 96.69 193 THR A CA 1
ATOM 1483 C C . THR A 1 193 ? -17.782 -2.901 10.845 1.00 96.69 193 THR A C 1
ATOM 1485 O O . THR A 1 193 ? -17.005 -3.824 10.596 1.00 96.69 193 THR A O 1
ATOM 1488 N N . GLU A 1 194 ? -18.441 -2.837 12.001 1.00 95.88 194 GLU A N 1
ATOM 1489 C CA . GLU A 1 194 ? -18.276 -3.801 13.092 1.00 95.88 194 GLU A CA 1
ATOM 1490 C C . GLU A 1 194 ? -18.585 -5.256 12.693 1.00 95.88 194 GLU A C 1
ATOM 1492 O O . GLU A 1 194 ? -17.801 -6.135 13.060 1.00 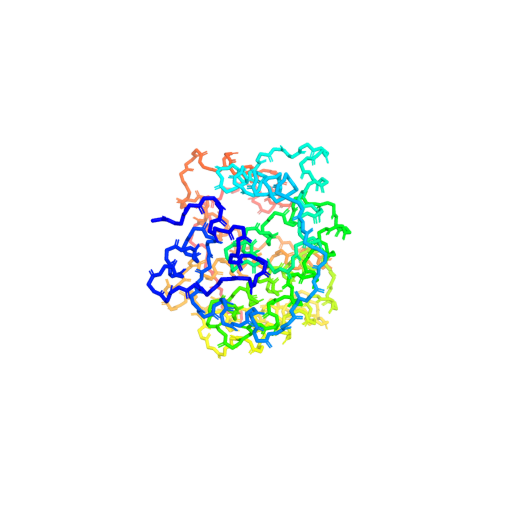95.88 194 GLU A O 1
ATOM 1497 N N . PRO A 1 195 ? -19.631 -5.562 11.892 1.00 95.75 195 PRO A N 1
ATOM 1498 C CA . PRO A 1 195 ? -19.906 -6.936 11.475 1.00 95.75 195 PRO A CA 1
ATOM 1499 C C . PRO A 1 195 ? -18.746 -7.593 10.718 1.00 95.75 195 PRO A C 1
ATOM 1501 O O . PRO A 1 195 ? -18.535 -8.799 10.851 1.00 95.75 195 PRO A O 1
ATOM 1504 N N . PHE A 1 196 ? -17.963 -6.815 9.964 1.00 96.31 196 PHE A N 1
ATOM 1505 C CA . PHE A 1 196 ? -16.783 -7.317 9.259 1.00 96.31 196 PHE A CA 1
ATOM 1506 C C . PHE A 1 196 ? -15.676 -7.699 10.244 1.00 96.31 196 PHE A C 1
ATOM 1508 O O . PHE A 1 196 ? -15.145 -8.807 10.174 1.00 96.31 196 PHE A O 1
ATOM 1515 N N . VAL A 1 197 ? -15.365 -6.806 11.190 1.00 96.62 197 VAL A N 1
ATOM 1516 C CA . VAL A 1 197 ? -14.348 -7.038 12.228 1.00 96.62 197 VAL A CA 1
ATOM 1517 C C . VAL A 1 197 ? -14.731 -8.246 13.078 1.00 96.62 197 VAL A C 1
ATOM 1519 O O . VAL A 1 197 ? -13.940 -9.177 13.236 1.00 96.62 197 VAL A O 1
ATOM 1522 N N . PHE A 1 198 ? -15.967 -8.262 13.581 1.00 95.62 198 PHE A N 1
ATOM 1523 C CA . PHE A 1 198 ? -16.485 -9.345 14.404 1.00 95.62 198 PHE A CA 1
ATOM 1524 C C . PHE A 1 198 ? -16.514 -10.677 13.647 1.00 95.62 198 PHE A C 1
ATOM 1526 O O . PHE A 1 198 ? -16.092 -11.699 14.187 1.00 95.62 198 PHE A O 1
ATOM 1533 N N . GLY A 1 199 ? -16.968 -10.681 12.390 1.00 94.75 199 GLY A N 1
ATOM 1534 C CA . GLY A 1 199 ? -16.999 -11.879 11.552 1.00 94.75 199 GLY A CA 1
ATOM 1535 C C . GLY A 1 199 ? -15.611 -12.496 11.373 1.00 94.75 199 GLY A C 1
ATOM 1536 O O . GLY A 1 199 ? -15.423 -13.677 11.661 1.00 94.75 199 GLY A O 1
ATOM 1537 N N . VAL A 1 200 ? -14.624 -11.684 10.982 1.00 95.38 200 VAL A N 1
ATOM 1538 C CA . VAL A 1 200 ? -13.226 -12.120 10.811 1.00 95.38 200 VAL A CA 1
ATOM 1539 C C . VAL A 1 200 ? -12.639 -12.619 12.137 1.00 95.38 200 VAL A C 1
ATOM 1541 O O . VAL A 1 200 ? -12.012 -13.678 12.177 1.00 95.38 200 VAL A O 1
ATOM 1544 N N . TRP A 1 201 ? -12.918 -11.931 13.248 1.00 94.38 201 TRP A N 1
ATOM 1545 C CA . TRP A 1 201 ? -12.487 -12.355 14.582 1.00 94.38 201 TRP A CA 1
ATOM 1546 C C . TRP A 1 201 ? -13.051 -13.731 14.969 1.00 94.38 201 TRP A C 1
ATOM 1548 O O . TRP A 1 201 ? -12.322 -14.603 15.447 1.00 94.38 201 TRP A O 1
ATOM 1558 N N . ARG A 1 202 ? -14.351 -13.958 14.735 1.00 94.19 202 ARG A N 1
ATOM 1559 C CA . ARG A 1 202 ? -15.047 -15.215 15.066 1.00 94.19 202 ARG A CA 1
ATOM 1560 C C . ARG A 1 202 ? -14.615 -16.398 14.208 1.00 94.19 202 ARG A C 1
ATOM 1562 O O . ARG A 1 202 ? -14.722 -17.529 14.676 1.00 94.19 202 ARG A O 1
ATOM 1569 N N . LEU A 1 203 ? -14.103 -16.148 13.005 1.00 94.50 203 LEU A N 1
ATOM 1570 C CA . LEU A 1 203 ? -13.497 -17.173 12.154 1.00 94.50 203 LEU A CA 1
ATOM 1571 C C . LEU A 1 203 ? -12.114 -17.631 12.652 1.00 94.50 203 LEU A C 1
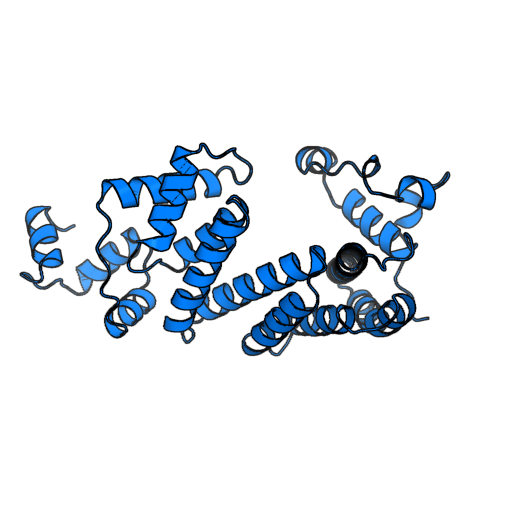ATOM 1573 O O . LEU A 1 203 ? -11.554 -18.570 12.100 1.00 94.50 203 LEU A O 1
ATOM 1577 N N . GLY A 1 204 ? -11.574 -17.009 13.706 1.00 93.50 204 GLY A N 1
ATOM 1578 C CA . GLY A 1 204 ? -10.251 -17.324 14.252 1.00 93.50 204 GLY A CA 1
ATOM 1579 C C . GLY A 1 204 ? -9.125 -16.472 13.663 1.00 93.50 204 GLY A C 1
ATOM 1580 O O . GLY A 1 204 ? -7.997 -16.534 14.149 1.00 93.50 204 GLY A O 1
ATOM 1581 N N . GLU A 1 205 ? -9.431 -15.603 12.699 1.00 94.06 205 GLU A N 1
ATOM 1582 C CA . GLU A 1 205 ? -8.468 -14.748 12.000 1.00 94.06 205 GLU A CA 1
ATOM 1583 C C . GLU A 1 205 ? -8.204 -13.437 12.760 1.00 94.06 205 GLU A C 1
ATOM 1585 O O . GLU A 1 205 ? -8.352 -12.329 12.244 1.00 94.06 205 GLU A O 1
ATOM 1590 N N . ARG A 1 206 ? -7.815 -13.554 14.035 1.00 92.12 206 ARG A N 1
ATOM 1591 C CA . ARG A 1 206 ? -7.688 -12.412 14.964 1.00 92.12 206 ARG A CA 1
ATOM 1592 C C . ARG A 1 206 ? -6.754 -11.311 14.453 1.00 92.12 206 ARG A C 1
ATOM 1594 O O . ARG A 1 206 ? -7.075 -10.137 14.572 1.00 92.12 206 ARG A O 1
ATOM 1601 N N . HIS A 1 207 ? -5.640 -11.691 13.830 1.00 90.94 207 HIS A N 1
ATOM 1602 C CA . HIS A 1 207 ? -4.671 -10.747 13.269 1.00 90.94 207 HIS A CA 1
ATOM 1603 C C . HIS A 1 207 ? -5.245 -9.932 12.095 1.00 90.94 207 HIS A C 1
ATOM 1605 O O . HIS A 1 207 ? -4.950 -8.747 11.960 1.00 90.94 207 HIS A O 1
ATOM 1611 N N . LEU A 1 208 ? -6.108 -10.539 11.272 1.00 94.50 208 LEU A N 1
ATOM 1612 C CA . LEU A 1 208 ? -6.789 -9.850 10.177 1.00 94.50 208 LEU A CA 1
ATOM 1613 C C . LEU A 1 208 ? -7.863 -8.893 10.698 1.00 94.50 208 LEU A C 1
ATOM 1615 O O . LEU A 1 208 ? -8.032 -7.807 10.146 1.00 94.50 208 LEU A O 1
ATOM 1619 N N . ALA A 1 209 ? -8.571 -9.274 11.763 1.00 95.94 209 ALA A N 1
ATOM 1620 C CA . ALA A 1 209 ? -9.525 -8.398 12.436 1.00 95.94 209 ALA A CA 1
ATOM 1621 C C . ALA A 1 209 ? -8.823 -7.194 13.089 1.00 95.94 209 ALA A C 1
ATOM 1623 O O . ALA A 1 209 ? -9.279 -6.067 12.911 1.00 95.94 209 ALA A O 1
ATOM 1624 N N . ASP A 1 210 ? -7.679 -7.403 13.747 1.00 95.00 210 ASP A N 1
ATOM 1625 C CA . ASP A 1 210 ? -6.847 -6.317 14.283 1.00 95.00 210 ASP A CA 1
ATOM 1626 C C . ASP A 1 210 ? -6.388 -5.354 13.176 1.00 95.00 210 ASP A C 1
ATOM 1628 O O . ASP A 1 210 ? -6.461 -4.136 13.344 1.00 95.00 210 ASP A O 1
ATOM 1632 N N . GLY A 1 211 ? -6.014 -5.880 12.005 1.00 93.44 211 GLY A N 1
ATOM 1633 C CA . GLY A 1 211 ? -5.697 -5.062 10.831 1.00 93.44 211 GLY A CA 1
ATOM 1634 C C . GLY A 1 211 ? -6.882 -4.235 10.310 1.00 93.44 211 GLY A C 1
ATOM 1635 O O . GLY A 1 211 ? -6.698 -3.103 9.864 1.00 93.44 211 GLY A O 1
ATOM 1636 N N . LEU A 1 212 ? -8.114 -4.752 10.379 1.00 96.69 212 LEU A N 1
ATOM 1637 C CA . LEU A 1 212 ? -9.318 -3.983 10.030 1.00 96.69 212 LEU A CA 1
ATOM 1638 C C . LEU A 1 212 ? -9.593 -2.868 11.051 1.00 96.69 212 LEU A C 1
ATOM 1640 O O . LEU A 1 212 ? -9.904 -1.745 10.652 1.00 96.69 212 LEU A O 1
ATOM 1644 N N . ILE A 1 213 ? -9.431 -3.147 12.348 1.00 96.31 213 ILE A N 1
ATOM 1645 C CA . ILE A 1 213 ? -9.567 -2.148 13.422 1.00 96.31 213 ILE A CA 1
ATOM 1646 C C . ILE A 1 213 ? -8.566 -1.008 13.220 1.00 96.31 213 ILE A C 1
ATOM 1648 O O . ILE A 1 213 ? -8.947 0.163 13.269 1.00 96.31 213 ILE A O 1
ATOM 1652 N N . ASP A 1 214 ? -7.305 -1.337 12.936 1.00 93.25 214 ASP A N 1
ATOM 1653 C CA . ASP A 1 214 ? -6.266 -0.333 12.719 1.00 93.25 214 ASP A CA 1
ATOM 1654 C C . ASP A 1 214 ? -6.525 0.509 11.457 1.00 93.25 214 ASP A C 1
ATOM 1656 O O . ASP A 1 214 ? -6.461 1.740 11.504 1.00 93.25 214 ASP A O 1
ATOM 1660 N N . ASN A 1 215 ? -6.945 -0.126 10.356 1.00 95.00 215 ASN A N 1
ATOM 1661 C CA . ASN A 1 215 ? -7.363 0.584 9.143 1.00 95.00 215 ASN A CA 1
ATOM 1662 C C . ASN A 1 215 ? -8.531 1.544 9.411 1.00 95.00 215 ASN A C 1
ATOM 1664 O O . ASN A 1 215 ? -8.482 2.700 8.984 1.00 95.00 215 ASN A O 1
ATOM 1668 N N . ARG A 1 216 ? -9.559 1.108 10.154 1.00 96.81 216 ARG A N 1
ATOM 1669 C CA . ARG A 1 216 ? -10.685 1.963 10.564 1.00 96.81 216 ARG A CA 1
ATOM 1670 C C . ARG A 1 216 ? -10.206 3.186 11.325 1.00 96.81 216 ARG A C 1
ATOM 1672 O O . ARG A 1 216 ? -10.547 4.306 10.944 1.00 96.81 216 ARG A O 1
ATOM 1679 N N . ARG A 1 217 ? -9.366 2.986 12.338 1.00 94.88 217 ARG A N 1
ATOM 1680 C CA . ARG A 1 217 ? -8.772 4.072 13.123 1.00 94.88 217 ARG A CA 1
ATOM 1681 C C . ARG A 1 217 ? -8.037 5.067 12.224 1.00 94.88 217 ARG A C 1
ATOM 1683 O O . ARG A 1 217 ? -8.335 6.260 12.257 1.00 94.88 217 ARG A O 1
ATOM 1690 N N . HIS A 1 218 ? -7.122 4.592 11.379 1.00 93.25 218 HIS A N 1
ATOM 1691 C CA . HIS A 1 218 ? -6.315 5.446 10.506 1.00 93.25 218 HIS A CA 1
ATOM 1692 C C . HIS A 1 218 ? -7.138 6.226 9.475 1.00 93.25 218 HIS A C 1
ATOM 1694 O O . HIS A 1 218 ? -6.903 7.423 9.294 1.00 93.25 218 HIS A O 1
ATOM 1700 N N . ILE A 1 219 ? -8.136 5.600 8.846 1.00 96.38 219 ILE A N 1
ATOM 1701 C CA . ILE A 1 219 ? -9.015 6.279 7.881 1.00 96.38 219 ILE A CA 1
ATOM 1702 C C . ILE A 1 219 ? -9.863 7.347 8.584 1.00 96.38 219 ILE A C 1
ATOM 1704 O O . ILE A 1 219 ? -9.943 8.483 8.112 1.00 96.38 219 ILE A O 1
ATOM 1708 N N . LEU A 1 220 ? -10.461 7.037 9.740 1.00 96.12 220 LEU A N 1
ATOM 1709 C CA . LEU A 1 220 ? -11.264 8.010 10.490 1.00 96.12 220 LEU A CA 1
ATOM 1710 C C . LEU A 1 220 ? -10.414 9.170 11.039 1.00 96.12 220 LEU A C 1
ATOM 1712 O O . LEU A 1 220 ? -10.893 10.309 11.076 1.00 96.12 220 LEU A O 1
ATOM 1716 N N . MET A 1 221 ? -9.158 8.912 11.426 1.00 93.94 221 MET A N 1
ATOM 1717 C CA . MET A 1 221 ? -8.201 9.954 11.817 1.00 93.94 221 MET A CA 1
ATOM 1718 C C . MET A 1 221 ? -7.841 10.857 10.634 1.00 93.94 221 MET A C 1
ATOM 1720 O O . MET A 1 221 ? -7.906 12.078 10.770 1.00 93.94 221 MET A O 1
ATOM 1724 N N . GLY A 1 222 ? -7.529 10.283 9.466 1.00 93.12 222 GLY A N 1
ATOM 1725 C CA . GLY A 1 222 ? -7.259 11.042 8.238 1.00 93.12 222 GLY A CA 1
ATOM 1726 C C . GLY A 1 222 ? -8.429 11.948 7.850 1.00 93.12 222 GLY A C 1
ATOM 1727 O O . GLY A 1 222 ? -8.249 13.118 7.514 1.00 93.12 222 GLY A O 1
ATOM 1728 N N . ARG A 1 223 ? -9.656 11.441 8.010 1.00 94.94 223 ARG A N 1
ATOM 1729 C CA . ARG A 1 223 ? -10.908 12.192 7.830 1.00 94.94 223 ARG A CA 1
ATOM 1730 C C . ARG A 1 223 ? -11.211 13.207 8.940 1.00 94.94 223 ARG A C 1
ATOM 1732 O O . ARG A 1 223 ? -12.168 13.962 8.802 1.00 94.94 223 ARG A O 1
ATOM 1739 N N . LYS A 1 224 ? -10.433 13.235 10.027 1.00 94.81 224 LYS A N 1
ATOM 1740 C CA . LYS A 1 224 ? -10.627 14.101 11.206 1.00 94.81 224 LYS A CA 1
ATOM 1741 C C . LYS A 1 224 ? -11.980 13.916 11.905 1.00 94.81 224 LYS A C 1
ATOM 1743 O O . LYS A 1 224 ? -12.519 14.861 12.473 1.00 94.81 224 LYS A O 1
ATOM 1748 N N . ILE A 1 225 ? -12.523 12.700 11.862 1.00 95.25 225 ILE A N 1
ATOM 1749 C CA . ILE A 1 225 ? -13.792 12.343 12.518 1.00 95.25 225 ILE A CA 1
ATOM 1750 C C . ILE A 1 225 ? -13.631 11.214 13.540 1.00 95.25 225 ILE A C 1
ATOM 1752 O O . ILE A 1 225 ? -14.620 10.795 14.137 1.00 95.25 225 ILE A O 1
ATOM 1756 N N . HIS A 1 226 ? -12.413 10.701 13.747 1.00 94.69 226 HIS A N 1
ATOM 1757 C CA . HIS A 1 226 ? -12.149 9.714 14.793 1.00 94.69 226 HIS A CA 1
ATOM 1758 C C . HIS A 1 226 ? -12.504 10.306 16.167 1.00 94.69 226 HIS A C 1
ATOM 1760 O O . HIS A 1 226 ? -11.982 11.365 16.517 1.00 94.69 226 HIS A O 1
ATOM 1766 N N . PRO A 1 227 ? -13.421 9.679 16.924 1.00 85.81 227 PRO A N 1
ATOM 1767 C CA . PRO A 1 227 ? -14.000 10.316 18.101 1.00 85.81 227 PRO A CA 1
ATOM 1768 C C . PRO A 1 227 ? -13.062 10.286 19.312 1.00 85.81 227 PRO A C 1
ATOM 1770 O O . PRO A 1 227 ? -13.043 11.235 20.089 1.00 85.81 227 PRO A O 1
ATOM 1773 N N . ARG A 1 228 ? -12.354 9.167 19.503 1.00 90.12 228 ARG A N 1
ATOM 1774 C CA . ARG A 1 228 ? -11.416 8.849 20.590 1.00 90.12 228 ARG A CA 1
ATOM 1775 C C . ARG A 1 228 ? -10.987 7.391 20.452 1.00 90.12 228 ARG A C 1
ATOM 1777 O O . ARG A 1 228 ? -11.657 6.627 19.762 1.00 90.12 228 ARG A O 1
ATOM 1784 N N . TRP A 1 229 ? -9.954 7.003 21.191 1.00 92.88 229 TRP A N 1
ATOM 1785 C CA . TRP A 1 229 ? -9.579 5.602 21.365 1.00 92.88 229 TRP A CA 1
ATOM 1786 C C . TRP A 1 229 ? -10.714 4.772 21.969 1.00 92.88 229 TRP A C 1
ATOM 1788 O O . TRP A 1 229 ? -11.274 5.131 23.011 1.00 92.88 229 TRP A O 1
ATOM 1798 N N . LEU A 1 230 ? -11.019 3.652 21.323 1.00 91.94 230 LEU A N 1
ATOM 1799 C CA . LEU A 1 230 ? -11.964 2.648 21.799 1.00 91.94 230 LEU A CA 1
ATOM 1800 C C . LEU A 1 230 ? -11.231 1.430 22.391 1.00 91.94 230 LEU A C 1
ATOM 1802 O O . LEU A 1 230 ? -10.102 1.139 21.986 1.00 91.94 230 LEU A O 1
ATOM 1806 N N . PRO A 1 231 ? -11.842 0.691 23.339 1.00 92.56 231 PRO A N 1
ATOM 1807 C CA . PRO A 1 231 ? -11.203 -0.461 23.978 1.00 92.56 231 PRO A CA 1
ATOM 1808 C C . PRO A 1 231 ? -10.680 -1.518 22.997 1.00 92.56 231 PRO A C 1
ATOM 1810 O O . PRO A 1 231 ? -9.610 -2.079 23.218 1.00 92.56 231 PRO A O 1
ATOM 1813 N N . GLU A 1 232 ? -11.398 -1.780 21.907 1.00 92.12 232 GLU A N 1
ATOM 1814 C CA . GLU A 1 232 ? -10.998 -2.726 20.865 1.00 92.12 232 GLU A CA 1
ATOM 1815 C C . GLU A 1 232 ? -9.791 -2.241 20.044 1.00 92.12 232 GLU A C 1
ATOM 1817 O O . GLU A 1 232 ? -8.950 -3.054 19.664 1.00 92.12 232 GLU A O 1
ATOM 1822 N N . GLU A 1 233 ? -9.645 -0.927 19.838 1.00 94.31 233 GLU A N 1
ATOM 1823 C CA . GLU A 1 233 ? -8.472 -0.328 19.184 1.00 94.31 233 GLU A CA 1
ATOM 1824 C C . GLU A 1 233 ? -7.233 -0.440 20.076 1.00 94.31 233 GLU A C 1
ATOM 1826 O O . GLU A 1 233 ? -6.149 -0.792 19.608 1.00 94.31 233 GLU A O 1
ATOM 1831 N N . ILE A 1 234 ? -7.399 -0.197 21.381 1.00 94.06 234 ILE A N 1
ATOM 1832 C CA . ILE A 1 234 ? -6.338 -0.397 22.376 1.00 94.06 234 ILE A CA 1
ATOM 1833 C C . ILE A 1 234 ? -5.985 -1.890 22.473 1.00 94.06 234 ILE A C 1
ATOM 1835 O O . ILE A 1 234 ? -4.810 -2.240 22.570 1.00 94.06 234 ILE A O 1
ATOM 1839 N N . GLY A 1 235 ? -6.976 -2.781 22.392 1.00 93.50 235 GLY A N 1
ATOM 1840 C CA . GLY A 1 235 ? -6.773 -4.229 22.374 1.00 93.50 235 GLY A CA 1
ATOM 1841 C C . GLY A 1 235 ? -5.972 -4.716 21.168 1.00 93.50 235 GLY A C 1
ATOM 1842 O O . GLY A 1 235 ? -5.039 -5.504 21.335 1.00 93.50 235 GLY A O 1
ATOM 1843 N N . ALA A 1 236 ? -6.285 -4.220 19.967 1.00 93.12 236 ALA A N 1
ATOM 1844 C CA . ALA A 1 236 ? -5.523 -4.521 18.754 1.00 93.12 236 ALA A CA 1
ATOM 1845 C C . ALA A 1 236 ? -4.060 -4.068 18.892 1.00 93.12 236 ALA A C 1
ATOM 1847 O O . ALA A 1 236 ? -3.133 -4.830 18.607 1.00 93.12 236 ALA A O 1
ATOM 1848 N N . LEU A 1 237 ? -3.842 -2.865 19.436 1.00 90.62 237 LEU A N 1
ATOM 1849 C CA . LEU A 1 237 ? -2.506 -2.345 19.726 1.00 90.62 237 LEU A CA 1
ATOM 1850 C C . LEU A 1 237 ? -1.753 -3.203 20.754 1.00 90.62 237 LEU A C 1
ATOM 1852 O O . LEU A 1 237 ? -0.573 -3.505 20.577 1.00 90.62 237 LEU A O 1
ATOM 1856 N N . ALA A 1 238 ? -2.432 -3.624 21.822 1.00 91.31 238 ALA A N 1
ATOM 1857 C CA . ALA A 1 238 ? -1.862 -4.473 22.861 1.00 91.31 238 ALA A CA 1
ATOM 1858 C C . ALA A 1 238 ? -1.417 -5.834 22.309 1.00 91.31 238 ALA A C 1
ATOM 1860 O O . ALA A 1 238 ? -0.329 -6.309 22.642 1.00 91.31 238 ALA A O 1
ATOM 1861 N N . ARG A 1 239 ? -2.229 -6.446 21.438 1.00 91.38 239 ARG A N 1
ATOM 1862 C CA . ARG A 1 239 ? -1.891 -7.710 20.769 1.00 91.38 239 ARG A CA 1
ATOM 1863 C C . ARG A 1 239 ? -0.725 -7.553 19.802 1.00 91.38 239 ARG A C 1
ATOM 1865 O O . ARG A 1 239 ? 0.176 -8.389 19.831 1.00 91.38 239 ARG A O 1
ATOM 1872 N N . LEU A 1 240 ? -0.682 -6.467 19.026 1.00 87.88 240 LEU A N 1
ATOM 1873 C CA . LEU A 1 240 ? 0.471 -6.148 18.182 1.00 87.88 240 LEU A CA 1
ATOM 1874 C C . LEU A 1 240 ? 1.749 -6.028 19.027 1.00 87.88 240 LEU A C 1
ATOM 1876 O O . LEU A 1 240 ? 2.737 -6.705 18.743 1.00 87.88 240 LEU A O 1
ATOM 1880 N N . ASN A 1 241 ? 1.700 -5.249 20.112 1.00 86.94 241 ASN A N 1
ATOM 1881 C CA . ASN A 1 241 ? 2.818 -5.072 21.038 1.00 86.94 241 ASN A CA 1
ATOM 1882 C C . ASN A 1 241 ? 3.284 -6.397 21.669 1.00 86.94 241 ASN A C 1
ATOM 1884 O O . ASN A 1 241 ? 4.480 -6.614 21.813 1.00 86.94 241 ASN A O 1
ATOM 1888 N N . ALA A 1 242 ? 2.358 -7.291 22.028 1.00 88.25 242 ALA A N 1
ATOM 1889 C CA . ALA A 1 242 ? 2.694 -8.600 22.590 1.00 88.25 242 ALA A CA 1
ATOM 1890 C C . ALA A 1 242 ? 3.233 -9.599 21.550 1.00 88.25 242 ALA A C 1
ATOM 1892 O O . ALA A 1 242 ? 3.929 -10.544 21.918 1.00 88.25 242 ALA A O 1
ATOM 1893 N N . SER A 1 243 ? 2.904 -9.413 20.269 1.00 85.44 243 SER A N 1
ATOM 1894 C CA . SER A 1 243 ? 3.352 -10.288 19.177 1.00 85.44 243 SER A CA 1
ATOM 1895 C C . SER A 1 243 ? 4.748 -9.947 18.646 1.00 85.44 243 SER A C 1
ATOM 1897 O O . SER A 1 243 ? 5.422 -10.811 18.085 1.00 85.44 243 SER A O 1
ATOM 1899 N N . ALA A 1 244 ? 5.194 -8.700 18.820 1.00 80.12 244 ALA A N 1
ATOM 1900 C CA . ALA A 1 244 ? 6.478 -8.230 18.321 1.00 80.12 244 ALA A CA 1
ATOM 1901 C C . ALA A 1 244 ? 7.617 -8.504 19.325 1.00 80.12 244 ALA A C 1
ATOM 1903 O O . ALA A 1 244 ? 7.443 -8.307 20.530 1.00 80.12 244 ALA A O 1
ATOM 1904 N N . PRO A 1 245 ? 8.819 -8.900 18.862 1.00 80.44 245 PRO A N 1
ATOM 1905 C CA . PRO A 1 245 ? 10.001 -8.937 19.717 1.00 80.44 245 PRO A CA 1
ATOM 1906 C C . PRO A 1 245 ? 10.256 -7.552 20.342 1.00 80.44 245 PRO A C 1
ATOM 1908 O O . PRO A 1 245 ? 10.191 -6.559 19.616 1.00 80.44 245 PRO A O 1
ATOM 1911 N N . PRO A 1 246 ? 10.625 -7.446 21.635 1.00 73.38 246 PRO A N 1
ATOM 1912 C CA . PRO A 1 246 ? 10.822 -6.150 22.296 1.00 73.38 246 PRO A CA 1
ATOM 1913 C C . PRO A 1 246 ? 11.825 -5.218 21.599 1.00 73.38 246 PRO A C 1
ATOM 1915 O O . PRO A 1 246 ? 11.694 -4.003 21.690 1.00 73.38 246 PRO A O 1
ATOM 1918 N N . ALA A 1 247 ? 12.808 -5.777 20.884 1.00 74.06 247 ALA A N 1
ATOM 1919 C CA . ALA A 1 247 ? 13.785 -5.017 20.103 1.00 74.06 247 ALA A CA 1
ATOM 1920 C C . ALA A 1 247 ? 13.230 -4.487 18.764 1.00 74.06 247 ALA A C 1
ATOM 1922 O O . ALA A 1 247 ? 13.695 -3.464 18.277 1.00 74.06 247 ALA A O 1
ATOM 1923 N N . ALA A 1 248 ? 12.208 -5.134 18.194 1.00 73.62 248 ALA A N 1
ATOM 1924 C CA . ALA A 1 248 ? 11.661 -4.774 16.887 1.00 73.62 248 ALA A CA 1
ATOM 1925 C C . ALA A 1 248 ? 10.771 -3.521 16.936 1.00 73.62 248 ALA A C 1
ATOM 1927 O O . ALA A 1 248 ? 10.677 -2.796 15.950 1.00 73.62 248 ALA A O 1
ATOM 1928 N N . LEU A 1 249 ? 10.119 -3.245 18.072 1.00 70.75 249 LEU A N 1
ATOM 1929 C CA . LEU A 1 249 ? 9.217 -2.095 18.204 1.00 70.75 249 LEU A CA 1
ATOM 1930 C C . LEU A 1 249 ? 9.971 -0.749 18.175 1.00 70.75 249 LEU A C 1
ATOM 1932 O O . LEU A 1 249 ? 9.601 0.103 17.364 1.00 70.75 249 LEU A O 1
ATOM 1936 N N . PRO A 1 250 ? 11.060 -0.548 18.950 1.00 69.38 250 PRO A N 1
ATOM 1937 C CA . PRO A 1 250 ? 11.867 0.668 18.847 1.00 69.38 250 PRO A CA 1
ATOM 1938 C C . PRO A 1 250 ? 12.554 0.819 17.485 1.00 69.38 250 PRO A C 1
ATOM 1940 O O . PRO A 1 250 ? 12.624 1.929 16.965 1.00 69.38 250 PRO A O 1
ATOM 1943 N N . GLU A 1 251 ? 13.029 -0.280 16.885 1.00 67.56 251 GLU A N 1
ATOM 1944 C CA . GLU A 1 251 ? 13.644 -0.277 15.546 1.00 67.56 251 GLU A CA 1
ATOM 1945 C C . GLU A 1 251 ? 12.645 0.114 14.448 1.00 67.56 251 GLU A C 1
ATOM 1947 O O . GLU A 1 251 ? 13.002 0.821 13.508 1.00 67.56 251 GLU A O 1
ATOM 1952 N N . ALA A 1 252 ? 11.373 -0.265 14.599 1.00 63.69 252 ALA A N 1
ATOM 1953 C CA . ALA A 1 252 ? 10.280 0.177 13.735 1.00 63.69 252 ALA A CA 1
ATOM 1954 C C . ALA A 1 252 ? 9.811 1.620 14.024 1.00 63.69 252 ALA A C 1
ATOM 1956 O O . ALA A 1 252 ? 8.863 2.093 13.397 1.00 63.69 252 ALA A O 1
ATOM 1957 N N . GLY A 1 253 ? 10.436 2.319 14.980 1.00 63.97 253 GLY A N 1
ATOM 1958 C CA . GLY A 1 253 ? 10.037 3.663 15.400 1.00 63.97 253 GLY A CA 1
ATOM 1959 C C . GLY A 1 253 ? 8.678 3.710 16.107 1.00 63.97 253 GLY A C 1
ATOM 1960 O O . GLY A 1 253 ? 8.068 4.776 16.192 1.00 63.97 253 GLY A O 1
ATOM 1961 N N . LEU A 1 254 ? 8.184 2.571 16.602 1.00 69.31 254 LEU A N 1
ATOM 1962 C CA . LEU A 1 254 ? 6.907 2.472 17.302 1.00 69.31 254 LEU A CA 1
ATOM 1963 C C . LEU A 1 254 ? 7.095 2.850 18.772 1.00 69.31 254 LEU A C 1
ATOM 1965 O O . LEU A 1 254 ? 7.289 2.001 19.640 1.00 69.31 254 LEU A O 1
ATOM 1969 N N . ASP A 1 255 ? 7.022 4.150 19.051 1.00 76.81 255 ASP A N 1
ATOM 1970 C CA . ASP A 1 255 ? 6.833 4.659 20.408 1.00 76.81 255 ASP A CA 1
ATOM 1971 C C . ASP A 1 255 ? 5.338 4.858 20.671 1.00 76.81 255 ASP A C 1
ATOM 1973 O O . ASP A 1 255 ? 4.752 5.871 20.281 1.00 76.81 255 ASP A O 1
ATOM 1977 N N . TRP A 1 256 ? 4.705 3.909 21.360 1.00 77.44 256 TRP A N 1
ATOM 1978 C CA . TRP A 1 256 ? 3.287 4.010 21.716 1.00 77.44 256 TRP A CA 1
ATOM 1979 C C . TRP A 1 256 ? 2.973 5.276 22.519 1.00 77.44 256 TRP A C 1
ATOM 1981 O O . TRP A 1 256 ? 1.877 5.820 22.411 1.00 77.44 256 TRP A O 1
ATOM 1991 N N . ALA A 1 257 ? 3.933 5.809 23.281 1.00 71.69 257 ALA A N 1
ATOM 1992 C CA . ALA A 1 257 ? 3.737 7.038 24.040 1.00 71.69 257 ALA A CA 1
ATOM 1993 C C . ALA A 1 257 ? 3.572 8.280 23.145 1.00 71.69 257 ALA A C 1
ATOM 1995 O O . ALA A 1 257 ? 3.064 9.297 23.623 1.00 71.69 257 ALA A O 1
ATOM 1996 N N . SER A 1 258 ? 3.969 8.193 21.871 1.00 76.06 258 SER A N 1
ATOM 1997 C CA . SER A 1 258 ? 3.830 9.254 20.867 1.00 76.06 258 SER A CA 1
ATOM 1998 C C . SER A 1 258 ? 2.469 9.262 20.161 1.00 76.06 258 SER A C 1
ATOM 2000 O O . SER A 1 258 ? 2.154 10.214 19.444 1.00 76.06 258 SER A O 1
ATOM 2002 N N . PHE A 1 259 ? 1.635 8.236 20.368 1.00 84.75 259 PHE A N 1
ATOM 2003 C CA . PHE A 1 259 ? 0.345 8.125 19.694 1.00 84.75 259 PHE A CA 1
ATOM 2004 C C . PHE A 1 259 ? -0.646 9.150 20.273 1.00 84.75 259 PHE A C 1
ATOM 2006 O O . PHE A 1 259 ? -0.938 9.108 21.477 1.00 84.75 259 PHE A O 1
ATOM 2013 N N . PRO A 1 260 ? -1.204 10.060 19.448 1.00 83.25 260 PRO A N 1
ATOM 2014 C CA . PRO A 1 260 ? -2.100 11.106 19.931 1.00 83.25 260 PRO A CA 1
ATOM 2015 C C . PRO A 1 260 ? -3.292 10.541 20.714 1.00 83.25 260 PRO A C 1
ATOM 2017 O O . PRO A 1 260 ? -3.966 9.615 20.262 1.00 83.25 260 PRO A O 1
ATOM 2020 N N . GLY A 1 261 ? -3.537 11.082 21.910 1.00 86.44 261 GLY A N 1
ATOM 2021 C CA . GLY A 1 261 ? -4.663 10.701 22.772 1.00 86.44 261 GLY A CA 1
ATOM 2022 C C . GLY A 1 261 ? -4.569 9.316 23.428 1.00 86.44 261 GLY A C 1
ATOM 2023 O O . GLY A 1 261 ? -5.399 9.010 24.281 1.00 86.44 261 GLY A O 1
ATOM 2024 N N . LEU A 1 262 ? -3.569 8.482 23.102 1.00 89.62 262 LEU A N 1
ATOM 2025 C CA . LEU A 1 262 ? -3.485 7.119 23.646 1.00 89.62 262 LEU A CA 1
ATOM 2026 C C . LEU A 1 262 ? -3.221 7.127 25.155 1.00 89.62 262 LEU A C 1
ATOM 2028 O O . LEU A 1 262 ? -3.846 6.381 25.900 1.00 89.62 262 LEU A O 1
ATOM 2032 N N . ARG A 1 263 ? -2.326 8.005 25.625 1.00 88.56 263 ARG A N 1
ATOM 2033 C CA . ARG A 1 263 ? -2.025 8.136 27.060 1.00 88.56 263 ARG A CA 1
ATOM 2034 C C . ARG A 1 263 ? -3.254 8.555 27.871 1.00 88.56 263 ARG A C 1
ATOM 2036 O O . ARG A 1 263 ? -3.455 8.051 28.968 1.00 88.56 263 ARG A O 1
ATOM 2043 N N . GLU A 1 264 ? -4.064 9.460 27.328 1.00 90.31 264 GLU A N 1
ATOM 2044 C CA . GLU A 1 264 ? -5.313 9.891 27.963 1.00 90.31 264 GLU A CA 1
ATOM 2045 C C . GLU A 1 264 ? -6.317 8.737 28.036 1.00 90.31 264 GLU A C 1
ATOM 2047 O O . GLU A 1 264 ? -6.911 8.507 29.084 1.00 90.31 264 GLU A O 1
ATOM 2052 N N . ALA A 1 265 ? -6.443 7.966 26.954 1.00 91.88 265 ALA A N 1
ATOM 2053 C CA . ALA A 1 265 ? -7.341 6.820 26.892 1.00 91.88 265 ALA A CA 1
ATOM 2054 C C . ALA A 1 265 ? -6.928 5.664 27.815 1.00 91.88 265 ALA A C 1
ATOM 2056 O O . ALA A 1 265 ? -7.786 4.994 28.385 1.00 91.88 265 ALA A O 1
ATOM 2057 N N . LEU A 1 266 ? -5.622 5.438 27.979 1.00 91.06 266 LEU A N 1
ATOM 2058 C CA . LEU A 1 266 ? -5.091 4.450 28.917 1.00 91.06 266 LEU A CA 1
ATOM 2059 C C . LEU A 1 266 ? -5.307 4.877 30.376 1.00 91.06 266 LEU A C 1
ATOM 2061 O O . LEU A 1 266 ? -5.588 4.034 31.228 1.00 91.06 266 LEU A O 1
ATOM 2065 N N . GLY A 1 267 ? -5.198 6.173 30.683 1.00 89.69 267 GLY A N 1
ATOM 2066 C CA . GLY A 1 267 ? -5.296 6.675 32.051 1.00 89.69 267 GLY A CA 1
ATOM 2067 C C . GLY A 1 267 ? -4.241 6.027 32.953 1.00 89.69 267 GLY A C 1
ATOM 2068 O O . GLY A 1 267 ? -3.044 6.225 32.756 1.00 89.69 267 GLY A O 1
ATOM 2069 N N . THR A 1 268 ? -4.680 5.250 33.947 1.00 89.12 268 THR A N 1
ATOM 2070 C CA . THR A 1 268 ? -3.794 4.476 34.840 1.00 89.12 268 THR A CA 1
ATOM 2071 C C . THR A 1 268 ? -3.547 3.040 34.375 1.00 89.12 268 THR A C 1
ATOM 2073 O O . THR A 1 268 ? -2.785 2.323 35.020 1.00 89.12 268 THR A O 1
ATOM 2076 N N . HIS A 1 269 ? -4.209 2.597 33.305 1.00 91.38 269 HIS A N 1
ATOM 2077 C CA . HIS A 1 269 ? -4.066 1.251 32.762 1.00 91.38 269 HIS A CA 1
ATOM 2078 C C . HIS A 1 269 ? -2.835 1.127 31.863 1.00 91.38 269 HIS A C 1
ATOM 2080 O O . HIS A 1 269 ? -2.356 2.086 31.257 1.00 91.38 269 HIS A O 1
ATOM 2086 N N . SER A 1 270 ? -2.340 -0.097 31.755 1.00 90.31 270 SER A N 1
ATOM 2087 C CA . SER A 1 270 ? -1.299 -0.506 30.821 1.00 90.31 270 SER A CA 1
ATOM 2088 C C . SER A 1 270 ? -1.913 -1.109 29.553 1.00 90.31 270 SER A C 1
ATOM 2090 O O . SER A 1 270 ? -3.050 -1.579 29.565 1.00 90.31 270 SER A O 1
ATOM 2092 N N . LEU A 1 271 ? -1.150 -1.177 28.455 1.00 88.69 271 LEU A N 1
ATOM 2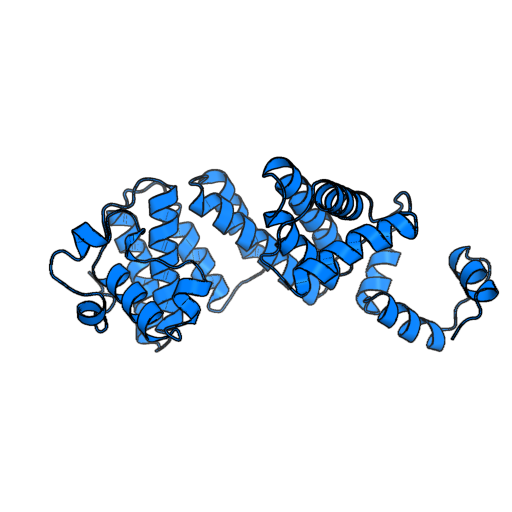093 C CA . LEU A 1 271 ? -1.592 -1.892 27.246 1.00 88.69 271 LEU A CA 1
ATOM 2094 C C . LEU A 1 271 ? -1.928 -3.361 27.540 1.00 88.69 271 LEU A C 1
ATOM 2096 O O . LEU A 1 271 ? -2.869 -3.909 26.973 1.00 88.69 271 LEU A O 1
ATOM 2100 N N . THR A 1 272 ? -1.195 -3.996 28.456 1.00 89.44 272 THR A N 1
ATOM 2101 C CA . THR A 1 272 ? -1.419 -5.398 28.823 1.00 89.44 272 THR A CA 1
ATOM 2102 C C . THR A 1 272 ? -2.802 -5.655 29.420 1.00 89.44 272 THR A C 1
ATOM 2104 O O . THR A 1 272 ? -3.332 -6.750 29.234 1.00 89.44 272 THR A O 1
ATOM 2107 N N . ASP A 1 273 ? -3.430 -4.647 30.034 1.00 91.38 273 ASP A N 1
ATOM 2108 C CA . ASP A 1 273 ? -4.784 -4.761 30.593 1.00 91.38 273 ASP A CA 1
ATOM 2109 C C . ASP A 1 273 ? -5.855 -4.970 29.504 1.00 91.38 273 ASP A C 1
ATOM 2111 O O . ASP A 1 273 ? -6.951 -5.451 29.788 1.00 91.38 273 ASP A O 1
ATOM 2115 N N . TYR A 1 274 ? -5.528 -4.667 28.242 1.00 93.56 274 TYR A N 1
ATOM 2116 C CA . TYR A 1 274 ? -6.433 -4.743 27.094 1.00 93.56 274 TYR A CA 1
ATOM 2117 C C . TYR A 1 274 ? -6.180 -5.950 26.179 1.00 93.56 274 TYR A C 1
ATOM 2119 O O . TYR A 1 274 ? -6.844 -6.080 25.153 1.00 93.56 274 TYR A O 1
ATOM 2127 N N . LEU A 1 275 ? -5.276 -6.878 26.524 1.00 90.19 275 LEU A N 1
ATOM 2128 C CA . LEU A 1 275 ? -4.955 -8.030 25.658 1.00 90.19 275 LEU A CA 1
ATOM 2129 C C . LEU A 1 275 ? -6.182 -8.874 25.275 1.00 90.19 275 LEU A C 1
ATOM 2131 O O . LEU A 1 275 ? -6.249 -9.403 24.164 1.00 90.19 275 LEU A O 1
ATOM 2135 N N . GLN A 1 276 ? -7.152 -8.965 26.187 1.00 88.94 276 GLN A N 1
ATOM 2136 C CA . GLN A 1 276 ? -8.405 -9.706 26.014 1.00 88.94 276 GLN A CA 1
ATOM 2137 C C . GLN A 1 276 ? -9.569 -8.824 25.532 1.00 88.94 276 GLN A C 1
ATOM 2139 O O . GLN A 1 276 ? -10.711 -9.269 25.536 1.00 88.94 276 GLN A O 1
ATOM 2144 N N . ALA A 1 277 ? -9.326 -7.563 25.160 1.00 88.44 277 ALA A N 1
ATOM 2145 C CA . ALA A 1 277 ? -10.373 -6.708 24.614 1.00 88.44 277 ALA A CA 1
ATOM 2146 C C . ALA A 1 277 ? -10.733 -7.182 23.199 1.00 88.44 277 ALA A C 1
ATOM 2148 O O . ALA A 1 277 ? -9.920 -7.093 22.276 1.00 88.44 277 ALA A O 1
ATOM 2149 N N . GLU A 1 278 ? -11.944 -7.712 23.046 1.00 84.00 278 GLU A N 1
ATOM 2150 C CA . GLU A 1 278 ? -12.451 -8.263 21.787 1.00 84.00 278 GLU A CA 1
ATOM 2151 C C . GLU A 1 278 ? -13.472 -7.317 21.130 1.00 84.00 278 GLU A C 1
ATOM 2153 O O . GLU A 1 278 ? -14.169 -6.591 21.852 1.00 84.00 278 GLU A O 1
ATOM 2158 N N . PRO A 1 279 ? -13.608 -7.352 19.789 1.00 82.00 279 PRO A N 1
ATOM 2159 C CA . PRO A 1 279 ? -14.697 -6.686 19.076 1.00 82.00 279 PRO A CA 1
ATOM 2160 C C . PRO A 1 279 ? -16.057 -7.189 19.565 1.00 82.00 279 PRO A C 1
ATOM 2162 O O . PRO A 1 279 ? -16.213 -8.370 19.896 1.00 82.00 279 PRO A O 1
ATOM 2165 N N . LYS A 1 280 ? -17.063 -6.314 19.587 1.00 78.38 280 LYS A N 1
ATOM 2166 C CA . LYS A 1 280 ? -18.411 -6.651 20.066 1.00 78.38 280 LYS A CA 1
ATOM 2167 C C . LYS A 1 280 ? -19.435 -6.194 19.044 1.00 78.38 280 LYS A C 1
ATOM 2169 O O . LYS A 1 280 ? -19.416 -5.041 18.635 1.00 78.38 280 LYS A O 1
ATOM 2174 N N . LEU A 1 281 ? -20.382 -7.069 18.703 1.00 71.38 281 LEU A N 1
ATOM 2175 C CA . LEU A 1 281 ? -21.611 -6.620 18.052 1.00 71.38 281 LEU A CA 1
ATOM 2176 C C . LEU A 1 281 ? -22.392 -5.773 19.064 1.00 71.38 281 LEU A C 1
ATOM 2178 O O . LEU A 1 281 ? -22.762 -6.276 20.128 1.00 71.38 281 LEU A O 1
ATOM 2182 N N . GLY A 1 282 ? -22.535 -4.485 18.752 1.00 57.28 282 GLY A N 1
ATOM 2183 C CA . GLY A 1 282 ? -23.387 -3.549 19.486 1.00 57.28 282 GLY A CA 1
ATOM 2184 C C . GLY A 1 282 ? -24.868 -3.790 19.243 1.00 57.28 282 GLY A C 1
ATOM 2185 O O . GLY A 1 282 ? -25.210 -4.365 18.185 1.00 57.28 282 GLY A O 1
#

Foldseek 3Di:
DDDPVVVVCVVVVNDDDDPVRVCVVCVVVVHDPLRVVLLVVVPLDADADDPVLLCLLVVLLVVCVVPVPDDDDPSSQVSVLCCLPRHSADHLVRLLSNLSVLVNHDPVSSVVSLVSSLVRLVSVCVDPSSLVSNLVSLQVQLLVCLLQQVLVSNLVSLVVSCVRDDDDLSNLLSVLVNLLSDPDALVVNCLVNLCSLQVCVVVVNPLSSLVSLVSSQSSCVSNVRNPADDLAPLLSVLCVCVPDDPVVCVVVVNDVVPPPRSCVVCPVHDSPVSVPPGRDND

Radius of gyration: 23.2 Å; chains: 1; bounding box: 54×37×73 Å

Organism: NCBI:txid1291734